Protein AF-A0A957SH09-F1 (afdb_monomer_lite)

Radius of gyration: 33.55 Å; chains: 1; bounding box: 74×46×89 Å

pLDDT: mean 82.84, std 10.02, range [48.75, 97.44]

Sequence (232 aa):
ALGALVLTRYIASLFNFDVGGFEFPPQALLQVAVIARLTPVLAALYPVIAGTRITAREAISSYGLGKGQFGRSFIDLLLRRIQHLPRPTMLSLRNTFRRKGRLALVLTTLTLASAIFISVLSVQASLLRTLDDALRYWKYDVRLNFTRSYRVEQLQQIALETPGVLRAEGWGFADTVRMRTPDEQGNDVLMIAPPEDTQMIDPILLEGRWLLPEDTQAVVMNTDLLSDEPDL

Foldseek 3Di:
DVVVVVVVVVVCVVVVHDDDDDDDDVVVVVVVVVCVVVVVVVVVVVVVVVVVPADPCCVVPVPPDPPDPPDPDPVVVVLVVPDPDDPVVSVVVVVLVSCVVVNVVVVVVVVVVVVVVVVVVVVVVVVVVVVVQVVQQFQDDDDDDDPDDDDQVVVQVVQVVDPPRPGDWDKDWDFDWDPPDPPDTFDTDIDIGTDQPDPRGDDDDPDDDDDHPPDDDDDDDDVVCCVRVVVD

Structure (mmCIF, N/CA/C/O backbone):
data_AF-A0A957SH09-F1
#
_entry.id   AF-A0A957SH09-F1
#
loop_
_atom_site.group_PDB
_atom_site.id
_atom_site.type_symbol
_atom_site.label_atom_id
_atom_site.label_alt_id
_atom_site.label_comp_id
_atom_site.label_asym_id
_atom_site.label_entity_id
_atom_site.label_seq_id
_atom_site.pdbx_PDB_ins_code
_atom_site.Cartn_x
_atom_site.Cartn_y
_atom_site.Cartn_z
_atom_site.occupancy
_atom_site.B_iso_or_equiv
_atom_site.auth_seq_id
_atom_site.auth_comp_id
_atom_site.auth_asym_id
_atom_site.auth_atom_id
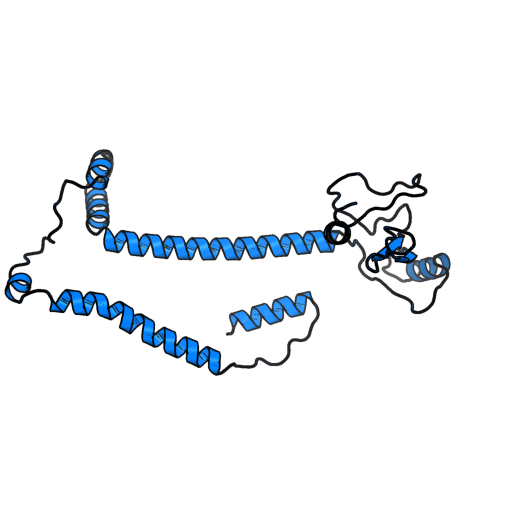_atom_site.pdbx_PDB_model_num
ATOM 1 N N . ALA A 1 1 ? 2.287 -14.285 17.176 1.00 60.12 1 ALA A N 1
ATOM 2 C CA . ALA A 1 1 ? 3.443 -15.133 16.816 1.00 60.12 1 ALA A CA 1
ATOM 3 C C . ALA A 1 1 ? 3.204 -15.851 15.488 1.00 60.12 1 ALA A C 1
ATOM 5 O O . ALA A 1 1 ? 3.783 -15.426 14.503 1.00 60.12 1 ALA A O 1
ATOM 6 N N . LEU A 1 2 ? 2.289 -16.829 15.412 1.00 66.75 2 LEU A N 1
ATOM 7 C CA . LEU A 1 2 ? 2.003 -17.564 14.164 1.00 66.75 2 LEU A CA 1
ATOM 8 C C . LEU A 1 2 ? 1.571 -16.660 12.996 1.00 66.75 2 LEU A C 1
ATOM 10 O O . LEU A 1 2 ? 2.115 -16.782 11.908 1.00 66.75 2 LEU A O 1
ATOM 14 N N . GLY A 1 3 ? 0.667 -15.700 13.232 1.00 67.88 3 GLY A N 1
ATOM 15 C CA . GLY A 1 3 ? 0.237 -14.759 12.186 1.00 67.88 3 GLY A CA 1
ATOM 16 C C . GLY A 1 3 ? 1.356 -13.851 11.662 1.00 67.88 3 GLY A C 1
ATOM 17 O O . GLY A 1 3 ? 1.409 -13.581 10.471 1.00 67.88 3 GLY A O 1
ATOM 18 N N . ALA A 1 4 ? 2.290 -13.443 12.528 1.00 68.88 4 ALA A N 1
ATOM 19 C CA . ALA A 1 4 ? 3.460 -12.670 12.111 1.00 68.88 4 ALA A CA 1
ATOM 20 C C . ALA A 1 4 ? 4.403 -13.526 11.254 1.00 68.88 4 ALA A C 1
ATOM 22 O O . ALA A 1 4 ? 4.859 -13.068 10.223 1.00 68.88 4 ALA A O 1
ATOM 23 N N . LEU A 1 5 ? 4.614 -14.793 11.621 1.00 72.62 5 LEU A N 1
ATOM 24 C CA . LEU A 1 5 ? 5.440 -15.742 10.868 1.00 72.62 5 LEU A CA 1
ATOM 25 C C . LEU A 1 5 ? 4.861 -16.013 9.468 1.00 72.62 5 LEU A C 1
ATOM 27 O O . LEU A 1 5 ? 5.593 -16.020 8.481 1.00 72.62 5 LEU A O 1
ATOM 31 N N . VAL A 1 6 ? 3.536 -16.181 9.376 1.00 76.38 6 VAL A N 1
ATOM 32 C CA . VAL A 1 6 ? 2.822 -16.317 8.097 1.00 76.38 6 VAL A CA 1
ATOM 33 C C . VAL A 1 6 ? 2.964 -15.049 7.258 1.00 76.38 6 VAL A C 1
ATOM 35 O O . VAL A 1 6 ? 3.282 -15.146 6.078 1.00 76.38 6 VAL A O 1
ATOM 38 N N . LEU A 1 7 ? 2.791 -13.869 7.861 1.00 77.38 7 LEU A N 1
ATOM 39 C CA . LEU A 1 7 ? 2.942 -12.592 7.163 1.00 77.38 7 LEU A CA 1
ATOM 40 C C . LEU A 1 7 ? 4.378 -12.374 6.669 1.00 77.38 7 LEU A C 1
ATOM 42 O O . LEU A 1 7 ? 4.570 -11.983 5.525 1.00 77.38 7 LEU A O 1
ATOM 46 N N . THR A 1 8 ? 5.386 -12.660 7.493 1.00 76.62 8 THR A N 1
ATOM 47 C CA . THR A 1 8 ? 6.793 -12.526 7.103 1.00 76.62 8 THR A CA 1
ATOM 48 C C . THR A 1 8 ? 7.150 -13.497 5.984 1.00 76.62 8 THR A C 1
ATOM 50 O O . THR A 1 8 ? 7.803 -13.087 5.034 1.00 76.62 8 THR A O 1
ATOM 53 N N . ARG A 1 9 ? 6.681 -14.752 6.033 1.00 77.75 9 ARG A N 1
ATOM 54 C CA . ARG A 1 9 ? 6.861 -15.702 4.920 1.00 77.75 9 ARG A CA 1
ATOM 55 C C . ARG A 1 9 ? 6.162 -15.244 3.648 1.00 77.75 9 ARG A C 1
ATOM 57 O O . ARG A 1 9 ? 6.734 -15.373 2.576 1.00 77.75 9 ARG A O 1
ATOM 64 N N . TYR A 1 10 ? 4.954 -14.701 3.767 1.00 76.62 10 TYR A N 1
ATOM 65 C CA . TYR A 1 10 ? 4.221 -14.156 2.631 1.00 76.62 10 TYR A CA 1
ATOM 66 C C . TYR A 1 10 ? 4.983 -12.990 1.989 1.00 76.62 10 TYR A C 1
ATOM 68 O O . TYR A 1 10 ? 5.275 -13.033 0.799 1.00 76.62 10 TYR A O 1
ATOM 76 N N . ILE A 1 11 ? 5.398 -12.000 2.782 1.00 77.81 11 ILE A N 1
ATOM 77 C CA . ILE A 1 11 ? 6.190 -10.861 2.297 1.00 77.81 11 ILE A CA 1
ATOM 78 C C . ILE A 1 11 ? 7.504 -11.341 1.680 1.00 77.81 11 ILE A C 1
ATOM 80 O O . ILE A 1 11 ? 7.851 -10.937 0.579 1.00 77.81 11 ILE A O 1
ATOM 84 N N . ALA A 1 12 ? 8.218 -12.242 2.344 1.00 79.69 12 ALA A N 1
ATOM 85 C CA . ALA A 1 12 ? 9.476 -12.745 1.825 1.00 79.69 12 ALA A CA 1
ATOM 86 C C . ALA A 1 12 ? 9.306 -13.545 0.527 1.00 79.69 12 ALA A C 1
ATOM 88 O O . ALA A 1 12 ? 10.139 -13.417 -0.358 1.00 79.69 12 ALA A O 1
ATOM 89 N N . SER A 1 13 ? 8.196 -14.273 0.356 1.00 75.56 13 SER A N 1
ATOM 90 C CA . SER A 1 13 ? 7.873 -14.931 -0.916 1.00 75.56 13 SER A CA 1
ATOM 91 C C . SER A 1 13 ? 7.581 -13.941 -2.046 1.00 75.56 13 SER A C 1
ATOM 93 O O . SER A 1 13 ? 7.956 -14.209 -3.182 1.00 75.56 13 SER A O 1
ATOM 95 N N . LEU A 1 14 ? 6.990 -12.775 -1.745 1.00 73.44 14 LEU A N 1
ATOM 96 C CA . LEU A 1 14 ? 6.783 -11.713 -2.739 1.00 73.44 14 LEU A CA 1
ATOM 97 C C . LEU A 1 14 ? 8.112 -11.120 -3.223 1.00 73.44 14 LEU A C 1
ATOM 99 O O . LEU A 1 14 ? 8.248 -10.802 -4.398 1.00 73.44 14 LEU A O 1
ATOM 103 N N . PHE A 1 15 ? 9.092 -10.998 -2.328 1.00 76.88 15 PHE A N 1
ATOM 104 C CA . PHE A 1 15 ? 10.426 -10.477 -2.645 1.00 76.88 15 PHE A CA 1
ATOM 105 C C . PHE A 1 15 ? 11.462 -11.573 -2.944 1.00 76.88 15 PHE A C 1
ATOM 107 O O . PHE A 1 15 ? 12.643 -11.270 -3.091 1.00 76.88 15 PHE A O 1
ATOM 114 N N . ASN A 1 16 ? 11.033 -12.836 -3.029 1.00 72.06 16 ASN A N 1
ATOM 115 C CA . ASN A 1 16 ? 11.880 -14.009 -3.250 1.00 72.06 16 ASN A CA 1
ATOM 116 C C . ASN A 1 16 ? 13.086 -14.121 -2.284 1.00 72.06 16 ASN A C 1
ATOM 118 O O . ASN A 1 16 ? 14.179 -14.531 -2.672 1.00 72.06 16 ASN A O 1
ATOM 122 N N . PHE A 1 17 ? 12.891 -13.737 -1.019 1.00 74.38 17 PHE A N 1
ATOM 123 C CA . PHE A 1 17 ? 13.873 -13.883 0.056 1.00 74.38 17 PHE A CA 1
ATOM 124 C C . PHE A 1 17 ? 13.568 -15.110 0.922 1.00 74.38 17 PHE A C 1
ATOM 126 O O . PHE A 1 17 ? 12.423 -15.344 1.311 1.00 74.38 17 PHE A O 1
ATOM 133 N N . ASP A 1 18 ? 14.609 -15.846 1.312 1.00 68.25 18 ASP A N 1
ATOM 134 C CA . ASP A 1 18 ? 14.501 -16.873 2.347 1.00 68.25 18 ASP A CA 1
ATOM 135 C C . ASP A 1 18 ? 14.543 -16.230 3.736 1.00 68.25 18 ASP A C 1
ATOM 137 O O . ASP A 1 18 ? 15.527 -15.606 4.140 1.00 68.25 18 ASP A O 1
ATOM 141 N N . VAL A 1 19 ? 13.460 -16.385 4.496 1.00 65.50 19 VAL A N 1
ATOM 142 C CA . VAL A 1 19 ? 13.410 -15.910 5.883 1.00 65.50 19 VAL A CA 1
ATOM 143 C C . VAL A 1 19 ? 14.149 -16.897 6.775 1.00 65.50 19 VAL A C 1
ATOM 145 O O . VAL A 1 19 ? 13.813 -18.083 6.800 1.00 65.50 19 VAL A O 1
ATOM 148 N N . GLY A 1 20 ? 15.108 -16.396 7.555 1.00 64.75 20 GLY A N 1
ATOM 149 C CA . GLY A 1 20 ? 15.756 -17.161 8.618 1.00 64.75 20 GLY A CA 1
ATOM 150 C C . GLY A 1 20 ? 14.768 -17.733 9.647 1.00 64.75 20 GLY A C 1
ATOM 151 O O . GLY A 1 20 ? 13.577 -17.408 9.674 1.00 64.75 20 GLY A O 1
ATOM 152 N N . GLY A 1 21 ? 15.276 -18.621 10.506 1.00 65.06 21 GLY A N 1
ATOM 153 C CA . GLY A 1 21 ? 14.492 -19.289 11.545 1.00 65.06 21 GLY A CA 1
ATOM 154 C C . GLY A 1 21 ? 13.755 -18.316 12.472 1.00 65.06 21 GLY A C 1
ATOM 155 O O . GLY A 1 21 ? 14.185 -17.191 12.706 1.00 65.06 21 GLY A O 1
ATOM 156 N N . PHE A 1 22 ? 12.619 -18.758 13.012 1.00 64.56 22 PHE A N 1
ATOM 157 C CA . PHE A 1 22 ? 11.808 -17.948 13.915 1.00 64.56 22 PHE A CA 1
ATOM 158 C C . PHE A 1 22 ? 12.523 -17.743 15.255 1.00 64.56 22 PHE A C 1
ATOM 160 O O . PHE A 1 22 ? 12.567 -18.649 16.090 1.00 64.56 22 PHE A O 1
ATOM 167 N N . GLU A 1 23 ? 13.049 -16.544 15.479 1.00 70.50 23 GLU A N 1
ATOM 168 C CA . GLU A 1 23 ? 13.557 -16.148 16.787 1.00 70.50 23 GLU A CA 1
ATOM 169 C C . GLU A 1 23 ? 12.379 -15.776 17.696 1.00 70.50 23 GLU A C 1
ATOM 171 O O . GLU A 1 23 ? 11.567 -14.912 17.370 1.00 70.50 23 GLU A O 1
ATOM 176 N N . PHE A 1 24 ? 12.254 -16.454 18.839 1.00 69.00 24 PHE A N 1
ATOM 177 C CA . PHE A 1 24 ? 11.287 -16.113 19.884 1.00 69.00 24 PHE A CA 1
ATOM 178 C C . PHE A 1 24 ? 11.906 -15.052 20.808 1.00 69.00 24 PHE A C 1
ATOM 180 O O . PHE A 1 24 ? 12.666 -15.437 21.696 1.00 69.00 24 PHE A O 1
ATOM 187 N N . PRO A 1 25 ? 11.592 -13.744 20.682 1.00 79.75 25 PRO A N 1
ATOM 188 C CA . PRO A 1 25 ? 12.132 -12.733 21.585 1.00 79.75 25 PRO A CA 1
ATOM 189 C C . PRO A 1 25 ? 11.504 -12.902 22.983 1.00 79.75 25 PRO A C 1
ATOM 191 O O . PRO A 1 25 ? 10.323 -12.578 23.166 1.00 79.75 25 PRO A O 1
ATOM 194 N N . PRO A 1 26 ? 12.256 -13.359 24.006 1.00 82.50 26 PRO A N 1
ATOM 195 C CA . PRO A 1 26 ? 11.700 -13.633 25.336 1.00 82.50 26 PRO A CA 1
ATOM 196 C C . PRO A 1 26 ? 11.176 -12.356 26.000 1.00 82.50 26 PRO A C 1
ATOM 198 O O . PRO A 1 26 ? 10.172 -12.368 26.709 1.00 82.50 26 PRO A O 1
ATOM 201 N N . GLN A 1 27 ? 11.824 -11.229 25.696 1.00 85.19 27 GLN A N 1
ATOM 202 C CA . GLN A 1 27 ? 11.443 -9.890 26.133 1.00 85.19 27 GLN A CA 1
ATOM 203 C C . GLN A 1 27 ? 10.011 -9.504 25.734 1.00 85.19 27 GLN A C 1
ATOM 205 O O . GLN A 1 27 ? 9.271 -8.982 26.564 1.00 85.19 27 GLN A O 1
ATOM 210 N N . ALA A 1 28 ? 9.581 -9.815 24.506 1.00 85.00 28 ALA A N 1
ATOM 211 C CA . ALA A 1 28 ? 8.242 -9.468 24.034 1.00 85.00 28 ALA A CA 1
ATOM 212 C C . ALA A 1 28 ? 7.171 -10.314 24.737 1.00 85.00 28 ALA A C 1
ATOM 214 O O . ALA A 1 28 ? 6.120 -9.804 25.118 1.00 85.00 28 ALA A O 1
ATOM 215 N N . LEU A 1 29 ? 7.453 -11.601 24.973 1.00 85.44 29 LEU A N 1
ATOM 216 C CA . LEU A 1 29 ? 6.570 -12.477 25.748 1.00 85.44 29 LEU A CA 1
ATOM 217 C C . LEU A 1 29 ? 6.421 -11.991 27.190 1.00 85.44 29 LEU A C 1
ATOM 219 O O . LEU A 1 29 ? 5.310 -11.976 27.717 1.00 85.44 29 LEU A O 1
ATOM 223 N N . LEU A 1 30 ? 7.519 -11.559 27.811 1.00 92.19 30 LEU A N 1
ATOM 224 C CA . LEU A 1 30 ? 7.513 -11.037 29.174 1.00 92.19 30 LEU A CA 1
ATOM 225 C C . LEU A 1 30 ? 6.700 -9.736 29.257 1.00 92.19 30 LEU A C 1
ATOM 227 O O . LEU A 1 30 ? 5.854 -9.603 30.140 1.00 92.19 30 LEU A O 1
ATOM 231 N N . GLN A 1 31 ? 6.861 -8.828 28.290 1.00 89.81 31 GLN A N 1
ATOM 232 C CA . GLN A 1 31 ? 6.043 -7.614 28.177 1.00 89.81 31 GLN A CA 1
ATOM 233 C C . GLN A 1 31 ? 4.551 -7.938 28.020 1.00 89.81 31 GLN A C 1
ATOM 235 O O . GLN A 1 31 ? 3.728 -7.392 28.755 1.00 89.81 31 GLN A O 1
ATOM 240 N N . VAL A 1 32 ? 4.191 -8.864 27.124 1.00 90.50 32 VAL A N 1
ATOM 241 C CA . VAL A 1 32 ? 2.796 -9.294 26.934 1.00 90.50 32 VAL A CA 1
ATOM 242 C C . VAL A 1 32 ? 2.237 -9.919 28.210 1.00 90.50 32 VAL A C 1
ATOM 244 O O . VAL A 1 32 ? 1.122 -9.585 28.602 1.00 90.50 32 VAL A O 1
ATOM 247 N N . ALA A 1 33 ? 3.000 -10.776 28.890 1.00 92.81 33 ALA A N 1
ATOM 248 C CA . ALA A 1 33 ? 2.576 -11.406 30.138 1.00 92.81 33 ALA A CA 1
ATOM 249 C C . ALA A 1 33 ? 2.345 -10.375 31.257 1.00 92.81 33 ALA A C 1
ATOM 251 O O . ALA A 1 33 ? 1.347 -10.451 31.978 1.00 92.81 33 ALA A O 1
ATOM 252 N N . VAL A 1 34 ? 3.236 -9.387 31.380 1.00 95.31 34 VAL A N 1
ATOM 253 C CA . VAL A 1 34 ? 3.112 -8.291 32.351 1.00 95.31 34 VAL A CA 1
ATOM 254 C C . VAL A 1 34 ? 1.878 -7.442 32.055 1.00 95.31 34 VAL A C 1
ATOM 256 O O . VAL A 1 34 ? 1.072 -7.215 32.959 1.00 95.31 34 VAL A O 1
ATOM 259 N N . ILE A 1 35 ? 1.681 -7.028 30.801 1.00 94.62 35 ILE A N 1
ATOM 260 C CA . ILE A 1 35 ? 0.518 -6.231 30.387 1.00 94.62 35 ILE A CA 1
ATOM 261 C C . ILE A 1 35 ? -0.775 -7.022 30.616 1.00 94.62 35 ILE A C 1
ATOM 263 O O . ILE A 1 35 ? -1.689 -6.525 31.273 1.00 94.62 35 ILE A O 1
ATOM 267 N N . ALA A 1 36 ? -0.828 -8.280 30.170 1.00 92.25 36 ALA A N 1
ATOM 268 C CA . ALA A 1 36 ? -1.992 -9.150 30.328 1.00 92.25 36 ALA A CA 1
ATOM 269 C C . ALA A 1 36 ? -2.387 -9.356 31.798 1.00 92.25 36 ALA A C 1
ATOM 271 O O . ALA A 1 36 ? -3.569 -9.528 32.095 1.00 92.25 36 ALA A O 1
ATOM 272 N N . ARG A 1 37 ? -1.424 -9.306 32.729 1.00 95.19 37 ARG A N 1
ATOM 273 C CA . ARG A 1 37 ? -1.685 -9.399 34.171 1.00 95.19 37 ARG A CA 1
ATOM 274 C C . ARG A 1 37 ? -2.057 -8.059 34.805 1.00 95.19 37 ARG A C 1
ATOM 276 O O . ARG A 1 37 ? -2.921 -8.030 35.678 1.00 95.19 37 ARG A O 1
ATOM 283 N N . LEU A 1 38 ? -1.426 -6.962 34.394 1.00 94.88 38 LEU A N 1
ATOM 284 C CA . LEU A 1 38 ? -1.685 -5.630 34.950 1.00 94.88 38 LEU A CA 1
ATOM 285 C C . LEU A 1 38 ? -3.055 -5.085 34.540 1.00 94.88 38 LEU A C 1
ATOM 287 O O . LEU A 1 38 ? -3.750 -4.502 35.373 1.00 94.88 38 LEU A O 1
ATOM 291 N N . THR A 1 39 ? -3.474 -5.287 33.288 1.00 93.19 39 THR A N 1
ATOM 292 C CA . THR A 1 39 ? -4.719 -4.702 32.768 1.00 93.19 39 THR A CA 1
ATOM 293 C C . THR A 1 39 ? -5.969 -5.125 33.559 1.00 93.19 39 THR A C 1
ATOM 295 O O . THR A 1 39 ? -6.716 -4.231 33.961 1.00 93.19 39 THR A O 1
ATOM 298 N N . PRO A 1 40 ? -6.215 -6.417 33.871 1.00 91.94 40 PRO A N 1
ATOM 299 C CA . PRO A 1 40 ? -7.370 -6.825 34.676 1.00 91.94 40 PRO A CA 1
ATOM 300 C C . PRO A 1 40 ? -7.334 -6.269 36.102 1.00 91.94 40 PRO A C 1
ATOM 302 O O . PRO A 1 40 ? -8.372 -5.879 36.631 1.00 91.94 40 PRO A O 1
ATOM 305 N N . VAL A 1 41 ? -6.147 -6.202 36.717 1.00 93.94 41 VAL A N 1
ATOM 306 C CA . VAL A 1 41 ? -5.969 -5.674 38.080 1.00 93.94 41 VAL A CA 1
ATOM 307 C C . VAL A 1 41 ? -6.339 -4.193 38.129 1.00 93.94 41 VAL A C 1
ATOM 309 O O . VAL A 1 41 ? -7.124 -3.777 38.982 1.00 93.94 41 VAL A O 1
ATOM 312 N N . LEU A 1 42 ? -5.841 -3.404 37.175 1.00 91.94 42 LEU A N 1
ATOM 313 C CA . LEU A 1 42 ? -6.180 -1.986 37.058 1.00 91.94 42 LEU A CA 1
ATOM 314 C C . LEU A 1 42 ? -7.664 -1.782 36.729 1.00 91.94 42 LEU A C 1
ATOM 316 O O . LEU A 1 42 ? -8.315 -0.924 37.326 1.00 91.94 42 LEU A O 1
ATOM 320 N N . ALA A 1 43 ? -8.225 -2.597 35.833 1.00 87.06 43 ALA A N 1
ATOM 321 C CA . ALA A 1 43 ? -9.640 -2.531 35.475 1.00 87.06 43 ALA A CA 1
ATOM 322 C C . ALA A 1 43 ? -10.565 -2.868 36.659 1.00 87.06 43 ALA A C 1
ATOM 324 O O . ALA A 1 43 ? -11.628 -2.262 36.796 1.00 87.06 43 ALA A O 1
ATOM 325 N N . ALA A 1 44 ? -10.162 -3.798 37.531 1.00 90.00 44 ALA A N 1
ATOM 326 C CA . ALA A 1 44 ? -10.907 -4.172 38.732 1.00 90.00 44 ALA A CA 1
ATOM 327 C C . ALA A 1 44 ? -10.803 -3.131 39.861 1.00 90.00 44 ALA A C 1
ATOM 329 O O . ALA A 1 44 ? -11.687 -3.065 40.716 1.00 90.00 44 ALA A O 1
ATOM 330 N N . LEU A 1 45 ? -9.775 -2.280 39.856 1.00 91.38 45 LEU A N 1
ATOM 331 C CA . LEU A 1 45 ? -9.549 -1.292 40.910 1.00 91.38 45 LEU A CA 1
ATOM 332 C C . LEU A 1 45 ? -10.714 -0.296 41.037 1.00 91.38 45 LEU A C 1
ATOM 334 O O . LEU A 1 45 ? -11.188 -0.029 42.142 1.00 91.38 45 LEU A O 1
ATOM 338 N N . TYR A 1 46 ? -11.219 0.213 39.908 1.00 85.50 46 TYR A N 1
ATOM 339 C CA . TYR A 1 46 ? -12.353 1.143 39.888 1.00 85.50 46 TYR A CA 1
ATOM 340 C C . TYR A 1 46 ? -13.633 0.556 40.520 1.00 85.50 46 TYR A C 1
ATOM 342 O O . TYR A 1 46 ? -14.144 1.165 41.464 1.00 85.50 46 TYR A O 1
ATOM 350 N N . PRO A 1 47 ? -14.166 -0.605 40.076 1.00 82.50 47 PRO A N 1
ATOM 351 C CA . PRO A 1 47 ? -15.363 -1.185 40.682 1.00 82.50 47 PRO A CA 1
ATOM 352 C C . PRO A 1 47 ? -15.152 -1.612 42.142 1.00 82.50 47 PRO A C 1
ATOM 354 O O . PRO A 1 47 ? -16.086 -1.481 42.931 1.00 82.50 47 PRO A O 1
ATOM 357 N N . VAL A 1 48 ? -13.948 -2.050 42.533 1.00 88.50 48 VAL A N 1
ATOM 358 C CA . VAL A 1 48 ? -13.635 -2.391 43.933 1.00 88.50 48 VAL A CA 1
ATOM 359 C C . VAL A 1 48 ? -13.699 -1.153 44.831 1.00 88.50 48 VAL A C 1
ATOM 361 O O . VAL A 1 48 ? -14.411 -1.171 45.832 1.00 88.50 48 VAL A O 1
ATOM 364 N N . ILE A 1 49 ? -13.036 -0.052 44.458 1.00 88.81 49 ILE A N 1
ATOM 365 C CA . ILE A 1 49 ? -13.071 1.202 45.235 1.00 88.81 49 ILE A CA 1
ATOM 366 C C . ILE A 1 49 ? -14.483 1.801 45.255 1.00 88.81 49 ILE A C 1
ATOM 368 O O . ILE A 1 49 ? -14.928 2.328 46.274 1.00 88.81 49 ILE A O 1
ATOM 372 N N . ALA A 1 50 ? -15.208 1.734 44.137 1.00 82.69 50 ALA A N 1
ATOM 373 C CA . ALA A 1 50 ? -16.587 2.207 44.080 1.00 82.69 50 ALA A CA 1
ATOM 374 C C . ALA A 1 50 ? -17.512 1.393 45.002 1.00 82.69 50 ALA A C 1
ATOM 376 O O . ALA A 1 50 ? -18.392 1.972 45.634 1.00 82.69 50 ALA A O 1
ATOM 377 N N . GLY A 1 51 ? -17.297 0.077 45.108 1.00 79.69 51 GLY A N 1
ATOM 378 C CA . GLY A 1 51 ? -18.067 -0.810 45.980 1.00 79.69 51 GLY A CA 1
ATOM 379 C C . GLY A 1 51 ? -17.783 -0.604 47.468 1.00 79.69 51 GLY A C 1
ATOM 380 O O . GLY A 1 51 ? -18.720 -0.575 48.262 1.00 79.69 51 GLY A O 1
ATOM 381 N N . THR A 1 52 ? -16.521 -0.391 47.856 1.00 87.44 52 THR A N 1
ATOM 382 C CA . THR A 1 52 ? -16.140 -0.185 49.269 1.00 87.44 52 THR A CA 1
ATOM 383 C C . THR A 1 52 ? -16.568 1.172 49.829 1.00 87.44 52 THR A C 1
ATOM 385 O O . THR A 1 52 ? -16.654 1.332 51.043 1.00 87.44 52 THR A O 1
ATOM 388 N N . ARG A 1 53 ? -16.876 2.151 48.967 1.00 83.88 53 ARG A N 1
ATOM 389 C CA . ARG A 1 53 ? -17.383 3.477 49.365 1.00 83.88 53 ARG A CA 1
ATOM 390 C C . ARG A 1 53 ? -18.885 3.514 49.671 1.00 83.88 53 ARG A C 1
ATOM 392 O O . ARG A 1 53 ? -19.377 4.557 50.096 1.00 83.88 53 ARG A O 1
ATOM 399 N N . ILE A 1 54 ? -19.621 2.424 49.450 1.00 81.00 54 ILE A N 1
ATOM 400 C CA . ILE A 1 54 ? -21.060 2.353 49.736 1.00 81.00 54 ILE A CA 1
ATOM 401 C C . ILE A 1 54 ? -21.251 1.909 51.188 1.00 81.00 54 ILE A C 1
ATOM 403 O O . ILE A 1 54 ? -20.697 0.902 51.622 1.00 81.00 54 ILE A O 1
ATOM 407 N N . THR A 1 55 ? -22.049 2.650 51.957 1.00 82.19 55 THR A N 1
ATOM 408 C CA . THR A 1 55 ? -22.325 2.293 53.359 1.00 82.19 55 THR A CA 1
ATOM 409 C C . THR A 1 55 ? -23.220 1.053 53.453 1.00 82.19 55 THR A C 1
ATOM 411 O O . THR A 1 55 ? -24.081 0.839 52.600 1.00 82.19 55 THR A O 1
ATOM 414 N N . ALA A 1 56 ? -23.098 0.265 54.528 1.00 78.81 56 ALA A N 1
ATOM 415 C CA . ALA A 1 56 ? -23.962 -0.902 54.753 1.00 78.81 56 ALA A CA 1
ATOM 416 C C . ALA A 1 56 ? -25.464 -0.540 54.722 1.00 78.81 56 ALA A C 1
ATOM 418 O O . ALA A 1 56 ? -26.278 -1.276 54.166 1.00 78.81 56 ALA A O 1
ATOM 419 N N . ARG A 1 57 ? -25.825 0.649 55.234 1.00 79.12 57 ARG A N 1
ATOM 420 C CA . ARG A 1 57 ? -27.189 1.193 55.162 1.00 79.12 57 ARG A CA 1
ATOM 421 C C . ARG A 1 57 ? -27.628 1.463 53.723 1.00 79.12 57 ARG A C 1
ATOM 423 O O . ARG A 1 57 ? -28.762 1.143 53.381 1.00 79.12 57 ARG A O 1
ATOM 430 N N . GLU A 1 58 ? -26.779 2.038 52.874 1.00 73.94 58 GLU A N 1
ATOM 431 C CA . GLU A 1 58 ? -27.108 2.259 51.457 1.00 73.94 58 GLU A CA 1
ATOM 432 C C . GLU A 1 58 ? -27.181 0.952 50.670 1.00 73.94 58 GLU A C 1
ATOM 434 O O . GLU A 1 58 ? -28.073 0.806 49.841 1.00 73.94 58 GLU A O 1
ATOM 439 N N . ALA A 1 59 ? -26.303 -0.012 50.951 1.00 74.62 59 ALA A N 1
ATOM 440 C CA . ALA A 1 59 ? -26.322 -1.313 50.289 1.00 74.62 59 ALA A CA 1
ATOM 441 C C . ALA A 1 59 ? -27.646 -2.053 50.548 1.00 74.62 59 ALA A C 1
ATOM 443 O O . ALA A 1 59 ? -28.273 -2.533 49.606 1.00 74.62 59 ALA A O 1
ATOM 444 N N . ILE A 1 60 ? -28.115 -2.056 51.801 1.00 74.00 60 ILE A N 1
ATOM 445 C CA . ILE A 1 60 ? -29.367 -2.712 52.212 1.00 74.00 60 ILE A CA 1
ATOM 446 C C . ILE A 1 60 ? -30.609 -1.903 51.795 1.00 74.00 60 ILE A C 1
ATOM 448 O O . ILE A 1 60 ? -31.627 -2.487 51.433 1.00 74.00 60 ILE A O 1
ATOM 452 N N . SER A 1 61 ? -30.547 -0.565 51.810 1.00 72.94 61 SER A N 1
ATOM 453 C CA . SER A 1 61 ? -31.692 0.296 51.451 1.00 72.94 61 SER A CA 1
ATOM 454 C C . SER A 1 61 ? -31.821 0.595 49.952 1.00 72.94 61 SER A C 1
ATOM 456 O O . SER A 1 61 ? -32.838 1.148 49.528 1.00 72.94 61 SER A O 1
ATOM 458 N N . SER A 1 62 ? -30.835 0.217 49.128 1.00 60.16 62 SER A N 1
ATOM 459 C CA . SER A 1 62 ? -30.880 0.359 47.667 1.00 60.16 62 SER A CA 1
ATOM 460 C C . SER A 1 62 ? -31.851 -0.640 47.024 1.00 60.16 62 SER A C 1
ATOM 462 O O . SER A 1 62 ? -31.480 -1.619 46.383 1.00 60.16 62 SER A O 1
ATOM 464 N N . TYR A 1 63 ? -33.146 -0.385 47.178 1.00 48.75 63 TYR A N 1
ATOM 465 C CA . TYR A 1 63 ? -34.209 -1.169 46.559 1.00 48.75 63 TYR A CA 1
ATOM 466 C C . TYR A 1 63 ? -34.238 -0.920 45.037 1.00 48.75 63 TYR A C 1
ATOM 468 O O . TYR A 1 63 ? -34.985 -0.084 44.541 1.00 48.75 63 TYR A O 1
ATOM 476 N N . GLY A 1 64 ? -33.358 -1.596 44.288 1.00 53.66 64 GLY A N 1
ATOM 477 C CA . GLY A 1 64 ? -33.448 -1.887 42.842 1.00 53.66 64 GLY A CA 1
ATOM 478 C C . GLY A 1 64 ? -33.471 -0.724 41.831 1.00 53.66 64 GLY A C 1
ATOM 479 O O . GLY A 1 64 ? -33.324 -0.951 40.625 1.00 53.66 64 GLY A O 1
ATOM 480 N N . LEU A 1 65 ? -33.623 0.522 42.270 1.00 53.00 65 LEU A N 1
ATOM 481 C CA . LEU A 1 65 ? -33.772 1.702 41.425 1.00 53.00 65 LEU A CA 1
ATOM 482 C C . LEU A 1 65 ? -32.549 2.594 41.627 1.00 53.00 65 LEU A C 1
ATOM 484 O O . LEU A 1 65 ? -32.446 3.346 42.590 1.00 53.00 65 LEU A O 1
ATOM 488 N N . GLY A 1 66 ? -31.574 2.456 40.725 1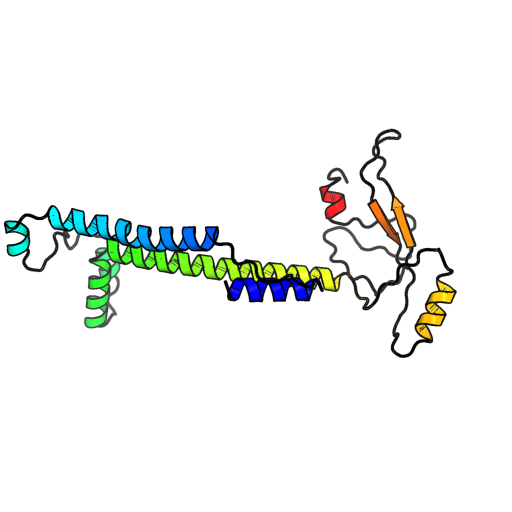.00 55.28 66 GLY A N 1
ATOM 489 C CA . GLY A 1 66 ? -30.358 3.265 40.746 1.00 55.28 66 GLY A CA 1
ATOM 490 C C . GLY A 1 66 ? -30.671 4.763 40.815 1.00 55.28 66 GLY A C 1
ATOM 491 O O . GLY A 1 66 ? -31.661 5.210 40.240 1.00 55.28 66 GLY A O 1
ATOM 492 N N . LYS A 1 67 ? -29.788 5.525 41.476 1.00 54.94 67 LYS A N 1
ATOM 493 C CA . LYS A 1 67 ? -29.820 6.987 41.715 1.00 54.94 67 LYS A CA 1
ATOM 494 C C . LYS A 1 67 ? -29.871 7.873 40.443 1.00 54.94 67 LYS A C 1
ATOM 496 O O . LYS A 1 67 ? -29.473 9.032 40.474 1.00 54.94 67 LYS A O 1
ATOM 501 N N . GLY A 1 68 ? -30.295 7.349 39.295 1.00 55.50 68 GLY A N 1
ATOM 502 C CA . GLY A 1 68 ? -30.462 8.103 38.060 1.00 55.50 68 GLY A CA 1
ATOM 503 C C . GLY A 1 68 ? -31.796 8.837 38.066 1.00 55.50 68 GLY A C 1
ATOM 504 O O . GLY A 1 68 ? -32.843 8.199 38.005 1.00 55.50 68 GLY A O 1
ATOM 505 N N . GLN A 1 69 ? -31.755 10.171 38.107 1.00 52.72 69 GLN A N 1
ATOM 506 C CA . GLN A 1 69 ? -32.914 11.026 37.843 1.00 52.72 69 GLN A CA 1
ATOM 507 C C . GLN A 1 69 ? -33.500 10.674 36.467 1.00 52.72 69 GLN A C 1
ATOM 509 O O . GLN A 1 69 ? -32.963 11.045 35.421 1.00 52.72 69 GLN A O 1
ATOM 514 N N . PHE A 1 70 ? -34.579 9.897 36.469 1.00 50.97 70 PHE A N 1
ATOM 515 C CA . PHE A 1 70 ? -35.280 9.471 35.265 1.00 50.97 70 PHE A CA 1
ATOM 516 C C . PHE A 1 70 ? -36.088 10.654 34.706 1.00 50.97 70 PHE A C 1
ATOM 518 O O . PHE A 1 70 ? -36.783 11.327 35.466 1.00 50.97 70 PHE A O 1
ATOM 525 N N . GLY A 1 71 ? -36.004 10.922 33.395 1.00 55.03 71 GLY A N 1
ATOM 526 C CA . GLY A 1 71 ? -36.878 11.890 32.713 1.00 55.03 71 GLY A CA 1
ATOM 527 C C . GLY A 1 71 ? -36.296 13.265 32.350 1.00 55.03 71 GLY A C 1
ATOM 528 O O . GLY A 1 71 ? -37.030 14.071 31.785 1.00 55.03 71 GLY A O 1
ATOM 529 N N . ARG A 1 72 ? -35.008 13.553 32.606 1.00 58.16 72 ARG A N 1
ATOM 530 C CA . ARG A 1 72 ? -34.342 14.816 32.181 1.00 58.16 72 ARG A CA 1
ATOM 531 C C . ARG A 1 72 ? -33.286 14.653 31.075 1.00 58.16 72 ARG A C 1
ATOM 533 O O . ARG A 1 72 ? -32.585 15.598 30.735 1.00 58.16 72 ARG A O 1
ATOM 540 N N . SER A 1 73 ? -33.128 13.454 30.518 1.00 66.56 73 SER A N 1
ATOM 541 C CA . SER A 1 73 ? -32.104 13.154 29.508 1.00 66.56 73 SER A CA 1
ATOM 542 C C . SER A 1 73 ? -32.564 13.530 28.092 1.00 66.56 73 SER A C 1
ATOM 544 O O . SER A 1 73 ? -33.657 13.143 27.693 1.00 66.56 73 SER A O 1
ATOM 546 N N . PHE A 1 74 ? -31.705 14.171 27.286 1.00 67.81 74 PHE A N 1
ATOM 547 C CA . PHE A 1 74 ? -31.950 14.424 25.850 1.00 67.81 74 PHE A CA 1
ATOM 548 C C . PHE A 1 74 ? -32.367 13.153 25.083 1.00 67.81 74 PHE A C 1
ATOM 550 O O . PHE A 1 74 ? -33.253 13.185 24.234 1.00 67.81 74 PHE A O 1
ATOM 557 N N . ILE A 1 75 ? -31.795 12.005 25.458 1.00 71.44 75 ILE A N 1
ATOM 558 C CA . ILE A 1 75 ? -32.110 10.700 24.862 1.00 71.44 75 ILE A CA 1
ATOM 559 C C . ILE A 1 75 ? -33.542 10.253 25.206 1.00 71.44 75 ILE A C 1
ATOM 561 O O . ILE A 1 75 ? -34.209 9.674 24.357 1.00 71.44 75 ILE A O 1
ATOM 565 N N . ASP A 1 76 ? -34.057 10.563 26.403 1.00 72.44 76 ASP A N 1
ATOM 566 C CA . ASP A 1 76 ? -35.451 10.248 26.761 1.00 72.44 76 ASP A CA 1
ATOM 567 C C . ASP A 1 76 ? -36.432 11.095 25.936 1.00 72.44 76 ASP A C 1
ATOM 569 O O . ASP A 1 76 ? -37.494 10.606 25.545 1.00 72.44 76 ASP A O 1
ATOM 573 N N . LEU A 1 77 ? -36.060 12.345 25.627 1.00 72.88 77 LEU A N 1
ATOM 574 C CA . LEU A 1 77 ? -36.811 13.214 24.718 1.00 72.88 77 LEU A CA 1
ATOM 575 C C . LEU A 1 77 ? -36.826 12.653 23.289 1.00 72.88 77 LEU A C 1
ATOM 577 O O . LEU A 1 77 ? -37.880 12.600 22.658 1.00 72.88 77 LEU A O 1
ATOM 581 N N . LEU A 1 78 ? -35.675 12.189 22.798 1.00 73.62 78 LEU A N 1
ATOM 582 C CA . LEU A 1 78 ? -35.545 11.619 21.457 1.00 73.62 78 LEU A CA 1
ATOM 583 C C . LEU A 1 78 ? -36.306 10.287 21.329 1.00 73.62 78 LEU A C 1
ATOM 585 O O . LEU A 1 78 ? -37.011 10.065 20.347 1.00 73.62 78 LEU A O 1
ATOM 589 N N . LEU A 1 79 ? -36.255 9.440 22.361 1.00 74.50 79 LEU A N 1
ATOM 590 C CA . LEU A 1 79 ? -36.988 8.172 22.422 1.00 74.50 79 LEU A CA 1
ATOM 591 C C . LEU A 1 79 ? -38.510 8.364 22.499 1.00 74.50 79 LEU A C 1
ATOM 593 O O . LEU A 1 79 ? -39.245 7.500 22.033 1.00 74.50 79 LEU A O 1
ATOM 597 N N . ARG A 1 80 ? -39.008 9.481 23.051 1.00 72.88 80 ARG A N 1
ATOM 598 C CA . ARG A 1 80 ? -40.446 9.825 23.014 1.00 72.88 80 ARG A CA 1
ATOM 599 C C . ARG A 1 80 ? -40.950 10.129 21.602 1.00 72.88 80 ARG A C 1
ATOM 601 O O . ARG A 1 80 ? -42.141 9.971 21.344 1.00 72.88 80 ARG A O 1
ATOM 608 N N . ARG A 1 81 ? -40.064 10.546 20.692 1.00 75.44 81 ARG A N 1
ATOM 609 C CA . ARG A 1 81 ? -40.403 10.822 19.288 1.00 75.44 81 ARG A CA 1
ATOM 610 C C . ARG A 1 81 ? -40.605 9.539 18.472 1.00 75.44 81 ARG A C 1
ATOM 612 O O . ARG A 1 81 ? -41.247 9.575 17.429 1.00 75.44 81 ARG A O 1
ATOM 619 N N . ILE A 1 82 ? -40.117 8.402 18.970 1.00 76.44 82 ILE A N 1
ATOM 620 C CA . ILE A 1 82 ? -40.260 7.090 18.337 1.00 76.44 82 ILE A CA 1
ATOM 621 C C . ILE A 1 82 ? -41.519 6.409 18.892 1.00 76.44 82 ILE A C 1
ATOM 623 O O . ILE A 1 82 ? -41.491 5.788 19.951 1.00 76.44 82 ILE A O 1
ATOM 627 N N . GLN A 1 83 ? -42.642 6.551 18.185 1.00 69.44 83 GLN A N 1
ATOM 628 C CA . GLN A 1 83 ? -43.957 6.087 18.662 1.00 69.44 83 GLN A CA 1
ATOM 629 C C . GLN A 1 83 ? -44.380 4.710 18.115 1.00 69.44 83 GLN A C 1
ATOM 631 O O . GLN A 1 83 ? -45.306 4.105 18.642 1.00 69.44 83 GLN A O 1
ATOM 636 N N . HIS A 1 84 ? -43.699 4.198 17.083 1.00 79.69 84 HIS A N 1
ATOM 637 C CA . HIS A 1 84 ? -44.159 3.042 16.293 1.00 79.69 84 HIS A CA 1
ATOM 638 C C . HIS A 1 84 ? -43.467 1.714 16.656 1.00 79.69 84 HIS A C 1
ATOM 640 O O . HIS A 1 84 ? -43.635 0.713 15.966 1.00 79.69 84 HIS A O 1
ATOM 646 N N . LEU A 1 85 ? -42.678 1.682 17.735 1.00 79.88 85 LEU A N 1
ATOM 647 C CA . LEU A 1 85 ? -42.003 0.462 18.179 1.00 79.88 85 LEU A CA 1
ATOM 648 C C . LEU A 1 85 ? -42.907 -0.374 19.107 1.00 79.88 85 LEU A C 1
ATOM 650 O O . LEU A 1 85 ? -43.505 0.181 20.035 1.00 79.88 85 LEU A O 1
ATOM 654 N N . PRO A 1 86 ? -42.965 -1.711 18.938 1.00 8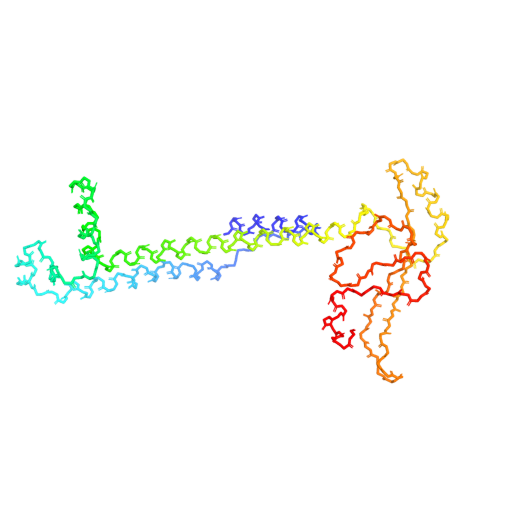5.12 86 PRO A N 1
ATOM 655 C CA . PRO A 1 86 ? -43.653 -2.604 19.866 1.00 85.12 86 PRO A CA 1
ATOM 656 C C . PRO A 1 86 ? -43.194 -2.376 21.311 1.00 85.12 86 PRO A C 1
ATOM 658 O O . PRO A 1 86 ? -41.991 -2.262 21.575 1.00 85.12 86 PRO A O 1
ATOM 661 N N . ARG A 1 87 ? -44.132 -2.367 22.269 1.00 78.12 87 ARG A N 1
ATOM 662 C CA . ARG A 1 87 ? -43.851 -2.079 23.694 1.00 78.12 87 ARG A CA 1
ATOM 663 C C . ARG A 1 87 ? -42.618 -2.815 24.272 1.00 78.12 87 ARG A C 1
ATOM 665 O O . ARG A 1 87 ? -41.851 -2.156 24.977 1.00 78.12 87 ARG A O 1
ATOM 672 N N . PRO A 1 88 ? -42.352 -4.104 23.966 1.00 82.44 88 PRO A N 1
ATOM 673 C CA . PRO A 1 88 ? -41.167 -4.812 24.469 1.00 82.44 88 PRO A CA 1
ATOM 674 C C . PRO A 1 88 ? -39.835 -4.253 23.943 1.00 82.44 88 PRO A C 1
ATOM 676 O O . PRO A 1 88 ? -38.872 -4.115 24.697 1.00 82.44 88 PRO A O 1
ATOM 679 N N . THR A 1 89 ? -39.779 -3.871 22.664 1.00 82.38 89 THR A N 1
ATOM 680 C CA . THR A 1 89 ? -38.565 -3.305 22.045 1.00 82.38 89 THR A CA 1
ATOM 681 C C . THR A 1 89 ? -38.244 -1.925 22.610 1.00 82.38 89 THR A C 1
ATOM 683 O O . THR A 1 89 ? -37.093 -1.637 22.933 1.00 82.38 89 THR A O 1
ATOM 686 N N . MET A 1 90 ? -39.271 -1.105 22.848 1.00 81.00 90 MET A N 1
ATOM 687 C CA . MET A 1 90 ? -39.129 0.203 23.484 1.00 81.00 90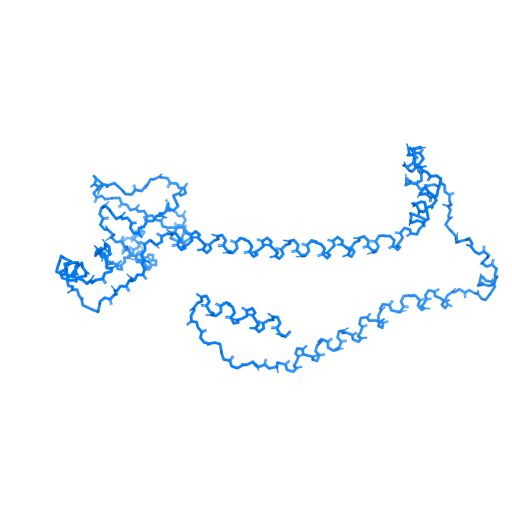 MET A CA 1
ATOM 688 C C . MET A 1 90 ? -38.660 0.090 24.944 1.00 81.00 90 MET A C 1
ATOM 690 O O . MET A 1 90 ? -37.857 0.908 25.396 1.00 81.00 90 MET A O 1
ATOM 694 N N . LEU A 1 91 ? -39.115 -0.932 25.678 1.00 79.06 91 LEU A N 1
ATOM 695 C CA . LEU A 1 91 ? -38.629 -1.239 27.028 1.00 79.06 91 LEU A CA 1
ATOM 696 C C . LEU A 1 91 ? -37.148 -1.638 27.024 1.00 79.06 91 LEU A C 1
ATOM 698 O O . LEU A 1 91 ? -36.378 -1.112 27.829 1.00 79.06 91 LEU A O 1
ATOM 702 N N . SER A 1 92 ? -36.736 -2.506 26.096 1.00 81.94 92 SER A N 1
ATOM 703 C CA . SER A 1 92 ? -35.331 -2.906 25.937 1.00 81.94 92 SER A CA 1
ATOM 704 C C . SER A 1 92 ? -34.436 -1.713 25.578 1.00 81.94 92 SER A C 1
ATOM 706 O O . SER A 1 92 ? -33.431 -1.463 26.245 1.00 81.94 92 SER A O 1
ATOM 708 N N . LEU A 1 93 ? -34.855 -0.894 24.607 1.00 79.75 93 LEU A N 1
ATOM 709 C CA . LEU A 1 93 ? -34.124 0.294 24.162 1.00 79.75 93 LEU A CA 1
ATOM 710 C C . LEU A 1 93 ? -33.939 1.306 25.303 1.00 79.75 93 LEU A C 1
ATOM 712 O O . LEU A 1 93 ? -32.823 1.752 25.575 1.00 79.75 93 LEU A O 1
ATOM 716 N N . ARG A 1 94 ? -35.013 1.606 26.045 1.00 75.62 94 ARG A N 1
ATOM 717 C CA . ARG A 1 94 ? -34.949 2.467 27.239 1.00 75.62 94 ARG A CA 1
ATOM 718 C C . ARG A 1 94 ? -34.029 1.896 28.314 1.00 75.62 94 ARG A C 1
ATOM 720 O O . ARG A 1 94 ? -33.295 2.652 28.947 1.00 75.62 94 ARG A O 1
ATOM 727 N N . ASN A 1 95 ? -34.033 0.581 28.522 1.00 75.62 95 ASN A N 1
ATOM 728 C CA . ASN A 1 95 ? -33.162 -0.051 29.511 1.00 75.62 95 ASN A CA 1
ATOM 729 C C . ASN A 1 95 ? -31.674 0.049 29.125 1.00 75.62 95 ASN A C 1
ATOM 731 O O . ASN A 1 95 ? -30.833 0.276 29.997 1.00 75.62 95 ASN A O 1
ATOM 735 N N . THR A 1 96 ? -31.352 -0.034 27.834 1.00 76.50 96 THR A N 1
ATOM 736 C CA . THR A 1 96 ? -29.992 0.168 27.309 1.00 76.50 96 THR A CA 1
ATOM 737 C C . THR A 1 96 ? -29.504 1.599 27.547 1.00 76.50 96 THR A C 1
ATOM 739 O O . THR A 1 96 ? -28.428 1.803 28.114 1.00 76.50 96 THR A O 1
ATOM 742 N N . PHE A 1 97 ? -30.323 2.605 27.223 1.00 77.75 97 PHE A N 1
ATOM 743 C CA . PHE A 1 97 ? -29.975 4.020 27.420 1.00 77.75 97 PHE A CA 1
ATOM 744 C C . PHE A 1 97 ? -30.037 4.488 28.881 1.00 77.75 97 PHE A C 1
ATOM 746 O O . PHE A 1 97 ? -29.444 5.514 29.227 1.00 77.75 97 PHE A O 1
ATOM 753 N N . ARG A 1 98 ? -30.674 3.715 29.770 1.00 72.75 98 ARG A N 1
ATOM 754 C CA . ARG A 1 98 ? -30.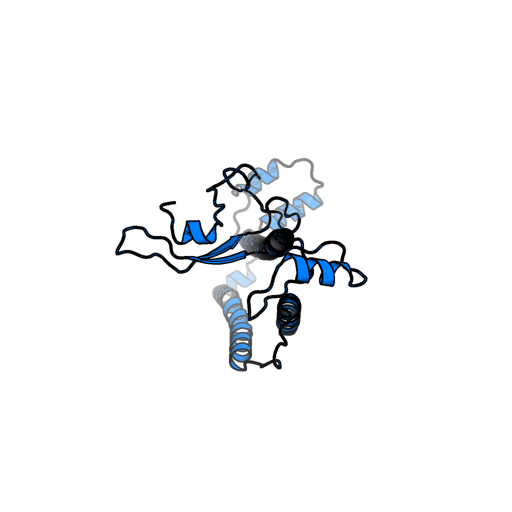667 3.968 31.219 1.00 72.75 98 ARG A CA 1
ATOM 755 C C . ARG A 1 98 ? -29.264 3.858 31.820 1.00 72.75 98 ARG A C 1
ATOM 757 O O . ARG A 1 98 ? -28.951 4.576 32.766 1.00 72.75 98 ARG A O 1
ATOM 764 N N . ARG A 1 99 ? -28.399 2.992 31.278 1.00 70.75 99 ARG A N 1
ATOM 765 C CA . ARG A 1 99 ? -27.011 2.803 31.743 1.00 70.75 99 ARG A CA 1
ATOM 766 C C . ARG A 1 99 ? -26.007 3.449 30.781 1.00 70.75 99 ARG A C 1
ATOM 768 O O . ARG A 1 99 ? -25.179 2.760 30.188 1.00 70.75 99 ARG A O 1
ATOM 775 N N . LYS A 1 100 ? -26.057 4.783 30.674 1.00 72.19 100 LYS A N 1
ATOM 776 C CA . LYS A 1 100 ? -25.247 5.601 29.744 1.00 72.19 100 LYS A CA 1
ATOM 777 C C . LYS A 1 100 ? -23.747 5.275 29.748 1.00 72.19 100 LYS A C 1
ATOM 779 O O . LYS A 1 100 ? -23.155 5.187 28.683 1.00 72.19 100 LYS A O 1
ATOM 784 N N . GLY A 1 101 ? -23.151 5.036 30.921 1.00 78.31 101 GLY A N 1
ATOM 785 C CA . GLY A 1 101 ? -21.723 4.708 31.034 1.00 78.31 101 GLY A CA 1
ATOM 786 C C . GLY A 1 101 ? -21.351 3.356 30.416 1.00 78.31 101 GLY A C 1
ATOM 787 O O . GLY A 1 101 ? -20.389 3.267 29.661 1.00 78.31 101 GLY A O 1
ATOM 788 N N . ARG A 1 102 ? -22.153 2.309 30.666 1.00 78.81 102 ARG A N 1
ATOM 789 C CA . ARG A 1 102 ? -21.925 0.982 30.065 1.00 78.81 102 ARG A CA 1
ATOM 790 C C . ARG A 1 102 ? -22.111 1.031 28.551 1.00 78.81 102 ARG A C 1
ATOM 792 O O . ARG A 1 102 ? -21.325 0.431 27.829 1.00 78.81 102 ARG A O 1
ATOM 799 N N . LEU A 1 103 ? -23.141 1.739 28.087 1.00 83.62 103 LEU A N 1
ATOM 800 C CA . LEU A 1 103 ? -23.410 1.888 26.662 1.00 83.62 103 LEU A CA 1
ATOM 801 C C . LEU A 1 103 ? -22.267 2.619 25.946 1.00 83.62 103 LEU A C 1
ATOM 803 O O . LEU A 1 103 ? -21.807 2.133 24.920 1.00 83.62 103 LEU A O 1
ATOM 807 N N . ALA A 1 104 ? -21.784 3.733 26.504 1.00 86.94 104 ALA A N 1
ATOM 808 C CA . ALA A 1 104 ? -20.656 4.473 25.944 1.00 86.94 104 ALA A CA 1
ATOM 809 C C . ALA A 1 104 ? -19.394 3.601 25.861 1.00 86.94 104 ALA A C 1
ATOM 811 O O . ALA A 1 104 ? -18.778 3.536 24.808 1.00 86.94 104 ALA A O 1
ATOM 812 N N . LEU A 1 105 ? -19.059 2.861 26.925 1.00 86.50 105 LEU A N 1
ATOM 813 C CA . LEU A 1 105 ? -17.889 1.977 26.936 1.00 86.50 105 LEU A CA 1
ATOM 814 C C . LEU A 1 105 ? -17.961 0.897 25.842 1.00 86.50 105 LEU A C 1
ATOM 816 O O . LEU A 1 105 ? -16.991 0.680 25.118 1.00 86.50 105 LEU A O 1
ATOM 820 N N . VAL A 1 106 ? -19.109 0.228 25.704 1.00 90.88 106 VAL A N 1
ATOM 821 C CA . VAL A 1 106 ? -19.298 -0.824 24.691 1.00 90.88 106 VAL A CA 1
ATOM 822 C C . VAL A 1 106 ? -19.296 -0.239 23.280 1.00 90.88 106 VAL A C 1
ATOM 824 O O . VAL A 1 106 ? -18.654 -0.792 22.395 1.00 90.88 106 VAL A O 1
ATOM 827 N N . LEU A 1 107 ? -19.969 0.892 23.060 1.00 92.31 107 LEU A N 1
ATOM 828 C CA . LEU A 1 107 ? -19.973 1.540 21.749 1.00 92.31 107 LEU A CA 1
ATOM 829 C C . LEU A 1 107 ? -18.573 1.994 21.348 1.00 92.31 107 LEU A C 1
ATOM 831 O O . LEU A 1 107 ? -18.157 1.660 20.249 1.00 92.31 107 LEU A O 1
ATOM 835 N N . THR A 1 108 ? -17.835 2.675 22.229 1.00 95.19 108 THR A N 1
ATOM 836 C CA . THR A 1 108 ? -16.470 3.141 21.943 1.00 95.19 108 THR A CA 1
ATOM 837 C C . THR A 1 108 ? -15.522 1.984 21.654 1.00 95.19 108 THR A C 1
ATOM 839 O O . THR A 1 108 ? -14.701 2.070 20.749 1.00 95.19 108 THR A O 1
ATOM 842 N N . THR A 1 109 ? -15.623 0.886 22.405 1.00 93.94 109 THR A N 1
ATOM 843 C CA . THR A 1 109 ? -14.778 -0.293 22.160 1.00 93.94 109 THR A CA 1
ATOM 844 C C . THR A 1 109 ? -15.115 -0.961 20.827 1.00 93.94 109 THR A C 1
ATOM 846 O O . THR A 1 109 ? -14.201 -1.279 20.069 1.00 93.94 109 THR A O 1
ATOM 849 N N . LEU A 1 110 ? -16.401 -1.111 20.494 1.00 96.69 110 LEU A N 1
ATOM 850 C CA . LEU A 1 110 ? -16.83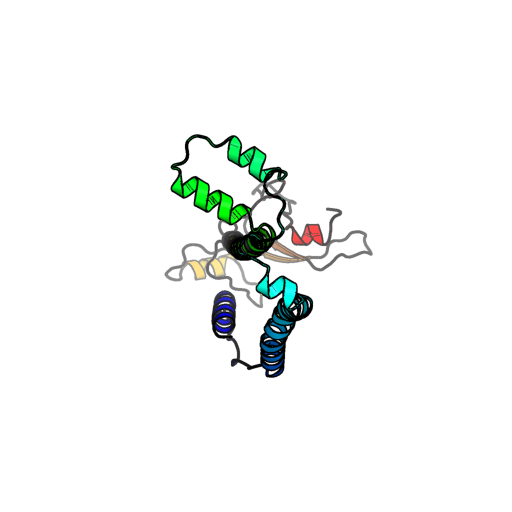6 -1.665 19.208 1.00 96.69 110 LEU A CA 1
ATOM 851 C C . LEU A 1 110 ? -16.460 -0.771 18.022 1.00 96.69 110 LEU A C 1
ATOM 853 O O . LEU A 1 110 ? -15.993 -1.282 17.002 1.00 96.69 110 LEU A O 1
ATOM 857 N N . THR A 1 111 ? -16.635 0.548 18.133 1.00 97.25 111 THR A N 1
ATOM 858 C CA . THR A 1 111 ? -16.249 1.480 17.068 1.00 97.25 111 THR A CA 1
ATOM 859 C C . THR A 1 111 ? -14.741 1.527 16.894 1.00 97.25 111 THR A C 1
ATOM 861 O O . THR A 1 111 ? -14.285 1.487 15.757 1.00 97.25 111 THR A O 1
ATOM 864 N N . LEU A 1 112 ? -13.960 1.532 17.980 1.00 97.12 112 LEU A N 1
ATOM 865 C CA . LEU A 1 112 ? -12.499 1.492 17.902 1.00 97.12 112 LEU A CA 1
ATOM 866 C C . LEU A 1 112 ? -12.008 0.195 17.248 1.00 97.12 112 LEU A C 1
ATOM 868 O O . LEU A 1 112 ? -11.178 0.246 16.345 1.00 97.12 112 LEU A O 1
ATOM 872 N N . ALA A 1 113 ? -12.558 -0.956 17.646 1.00 95.25 113 ALA A N 1
ATOM 873 C CA . ALA A 1 113 ? -12.225 -2.239 17.030 1.00 95.25 113 ALA A CA 1
ATOM 874 C C . ALA A 1 113 ? -12.556 -2.254 15.527 1.00 95.25 113 ALA A C 1
ATOM 876 O O . ALA A 1 113 ? -11.732 -2.674 14.716 1.00 95.25 113 ALA A O 1
ATOM 877 N N . SER A 1 114 ? -13.729 -1.736 15.153 1.00 97.19 114 SER A N 1
ATOM 878 C CA . SER A 1 114 ? -14.156 -1.644 13.750 1.00 97.19 114 SER A CA 1
ATOM 879 C C . SER A 1 114 ? -13.272 -0.689 12.942 1.00 97.19 114 SER A C 1
ATOM 881 O O . SER A 1 114 ? -12.887 -1.011 11.823 1.00 97.19 114 SER A O 1
ATOM 883 N N . ALA A 1 115 ? -12.904 0.462 13.511 1.00 97.44 115 ALA A N 1
ATOM 884 C CA . ALA A 1 115 ? -12.038 1.443 12.862 1.00 97.44 115 ALA A CA 1
ATOM 885 C C . ALA A 1 115 ? -10.631 0.884 12.609 1.00 97.44 115 ALA A C 1
ATOM 887 O O . ALA A 1 115 ? -10.102 1.039 11.511 1.00 97.44 115 ALA A O 1
ATOM 888 N N . ILE A 1 116 ? -10.049 0.187 13.593 1.00 96.81 116 ILE A N 1
ATOM 889 C CA . ILE A 1 116 ? -8.751 -0.483 13.435 1.00 96.81 116 ILE A CA 1
ATOM 890 C C . ILE A 1 116 ? -8.836 -1.542 12.333 1.00 96.81 116 ILE A C 1
ATOM 892 O O . ILE A 1 116 ? -7.969 -1.592 11.466 1.00 96.81 116 ILE A O 1
ATOM 896 N N . PHE A 1 117 ? -9.895 -2.353 12.332 1.00 95.38 117 PHE A N 1
ATOM 897 C CA . PHE A 1 117 ? -10.088 -3.392 11.324 1.00 95.38 117 PHE A CA 1
ATOM 898 C C . PHE A 1 117 ? -10.176 -2.820 9.902 1.00 95.38 117 PHE A C 1
ATOM 900 O O . PHE A 1 117 ? -9.453 -3.269 9.015 1.00 95.38 117 PHE A O 1
ATOM 907 N N . ILE A 1 118 ? -11.008 -1.794 9.695 1.00 97.25 118 ILE A N 1
ATOM 908 C CA . ILE A 1 118 ? -11.148 -1.129 8.391 1.00 97.25 118 ILE A CA 1
ATOM 909 C C . ILE A 1 118 ? -9.823 -0.482 7.970 1.00 97.25 118 ILE A C 1
ATOM 911 O O . ILE A 1 118 ? -9.423 -0.629 6.821 1.00 97.25 118 ILE A O 1
ATOM 915 N N . SER A 1 119 ? -9.116 0.173 8.894 1.00 97.25 119 SER A N 1
ATOM 916 C CA . SER A 1 119 ? -7.818 0.802 8.619 1.00 97.25 119 SER A CA 1
ATOM 917 C C . SER A 1 119 ? -6.788 -0.205 8.098 1.00 97.25 119 SER A C 1
ATOM 919 O O . SER A 1 119 ? -6.170 0.024 7.060 1.00 97.25 119 SER A O 1
ATOM 921 N N . VAL A 1 120 ? -6.661 -1.367 8.751 1.00 94.75 120 VAL A N 1
ATOM 922 C CA . VAL A 1 120 ? -5.737 -2.429 8.317 1.00 94.75 120 VAL A CA 1
ATOM 923 C C . VAL A 1 120 ? -6.096 -2.947 6.922 1.00 94.75 120 VAL A C 1
ATOM 925 O O . VAL A 1 120 ? -5.206 -3.093 6.083 1.00 94.75 120 VAL A O 1
ATOM 928 N N . LEU A 1 121 ? -7.383 -3.181 6.645 1.00 94.31 121 LEU A N 1
ATOM 929 C CA . LEU A 1 121 ? -7.829 -3.618 5.319 1.00 94.31 121 LEU A CA 1
ATOM 930 C C . LEU A 1 121 ? -7.579 -2.557 4.240 1.00 94.31 121 LEU A C 1
ATOM 932 O O . LEU A 1 121 ? -7.155 -2.902 3.140 1.00 94.31 121 LEU A O 1
ATOM 936 N N . SER A 1 122 ? -7.789 -1.274 4.544 1.00 96.31 122 SER A N 1
ATOM 937 C CA . SER A 1 122 ? -7.489 -0.177 3.617 1.00 96.31 122 SER A CA 1
ATOM 938 C C . SER A 1 122 ? -5.999 -0.077 3.305 1.00 96.31 122 SER A C 1
ATOM 940 O O . SER A 1 122 ? -5.643 0.080 2.139 1.00 96.31 122 SER A O 1
ATOM 942 N N . VAL A 1 123 ? -5.126 -0.210 4.308 1.00 95.00 123 VAL A N 1
ATOM 943 C CA . VAL A 1 123 ? -3.670 -0.211 4.091 1.00 95.00 123 VAL A CA 1
ATOM 944 C C . VAL A 1 123 ? -3.256 -1.403 3.230 1.00 95.00 123 VAL A C 1
ATOM 946 O O . VAL A 1 123 ? -2.510 -1.225 2.272 1.00 95.00 123 VAL A O 1
ATOM 949 N N . GLN A 1 124 ? -3.779 -2.602 3.507 1.00 90.19 124 GLN A N 1
ATOM 950 C CA . GLN A 1 124 ? -3.509 -3.785 2.685 1.00 90.19 124 GLN A CA 1
ATOM 951 C C . GLN A 1 124 ? -3.966 -3.585 1.234 1.00 90.19 124 GLN A C 1
ATOM 953 O O . GLN A 1 124 ? -3.206 -3.866 0.310 1.00 90.19 124 GLN A O 1
ATOM 958 N N . ALA A 1 125 ? -5.185 -3.082 1.029 1.00 92.88 125 ALA A N 1
ATOM 959 C CA . ALA A 1 125 ? -5.721 -2.821 -0.303 1.00 92.88 125 ALA A CA 1
ATOM 960 C C . ALA A 1 125 ? -4.905 -1.758 -1.056 1.00 92.88 125 ALA A C 1
ATOM 962 O O . ALA A 1 125 ? -4.662 -1.914 -2.249 1.00 92.88 125 ALA A O 1
ATOM 963 N N . SER A 1 126 ? -4.451 -0.706 -0.366 1.00 94.19 126 SER A N 1
ATOM 964 C CA . SER A 1 126 ? -3.575 0.313 -0.951 1.00 94.19 126 SER A CA 1
ATOM 965 C C . SER A 1 126 ? -2.234 -0.279 -1.372 1.00 94.19 126 SER A C 1
ATOM 967 O O . SER A 1 126 ? -1.804 -0.036 -2.490 1.00 94.19 126 SER A O 1
ATOM 969 N N . LEU A 1 127 ? -1.599 -1.081 -0.510 1.00 91.88 127 LEU A N 1
ATOM 970 C CA . LEU A 1 127 ? -0.315 -1.719 -0.813 1.00 91.88 127 LEU A CA 1
ATOM 971 C C . LEU A 1 127 ? -0.414 -2.649 -2.024 1.00 91.88 127 LEU A C 1
ATOM 973 O O . LEU A 1 127 ? 0.431 -2.576 -2.907 1.00 91.88 127 LEU A O 1
ATOM 977 N N . LEU A 1 128 ? -1.449 -3.493 -2.085 1.00 88.62 128 LEU A N 1
ATOM 978 C CA . LEU A 1 128 ? -1.664 -4.385 -3.228 1.00 88.62 128 LEU A CA 1
ATOM 979 C C . LEU A 1 128 ? -1.894 -3.600 -4.519 1.00 88.62 128 LEU A C 1
ATOM 981 O O . LEU A 1 128 ? -1.319 -3.945 -5.541 1.00 88.62 128 LEU A O 1
ATOM 985 N N . ARG A 1 129 ? -2.659 -2.505 -4.461 1.00 89.38 129 ARG A N 1
ATOM 986 C CA . ARG A 1 129 ? -2.871 -1.640 -5.623 1.00 89.38 129 ARG A CA 1
ATOM 987 C C . ARG A 1 129 ? -1.575 -0.991 -6.102 1.00 89.38 129 ARG A C 1
ATOM 989 O O . ARG A 1 129 ? -1.298 -1.013 -7.290 1.00 89.38 129 ARG A O 1
ATOM 996 N N . THR A 1 130 ? -0.771 -0.461 -5.182 1.00 86.62 130 THR A N 1
ATOM 997 C CA . THR A 1 130 ? 0.542 0.109 -5.511 1.00 86.62 130 THR A CA 1
ATOM 998 C C . THR A 1 130 ? 1.476 -0.942 -6.105 1.00 86.62 130 THR A C 1
ATOM 1000 O O . THR A 1 130 ? 2.198 -0.637 -7.047 1.00 86.62 130 THR A O 1
ATOM 1003 N N . LEU A 1 131 ? 1.451 -2.179 -5.596 1.00 86.38 131 LEU A N 1
ATOM 1004 C CA . LEU A 1 131 ? 2.213 -3.285 -6.177 1.00 86.38 131 LEU A CA 1
ATOM 1005 C C . LEU A 1 131 ? 1.729 -3.628 -7.586 1.00 86.38 131 LEU A C 1
ATOM 1007 O O . LEU A 1 131 ? 2.558 -3.749 -8.480 1.00 86.38 131 LEU A O 1
ATOM 1011 N N . ASP A 1 132 ? 0.420 -3.746 -7.802 1.00 85.44 132 ASP A N 1
ATOM 1012 C CA . ASP A 1 132 ? -0.145 -4.014 -9.127 1.00 85.44 132 ASP A CA 1
ATOM 1013 C C . ASP A 1 132 ? 0.220 -2.902 -10.121 1.00 85.44 132 ASP A C 1
ATOM 1015 O O . ASP A 1 132 ? 0.636 -3.192 -11.240 1.00 85.44 132 ASP A O 1
ATOM 1019 N N . ASP A 1 133 ? 0.128 -1.635 -9.715 1.00 85.00 133 ASP A N 1
ATOM 1020 C CA . ASP A 1 133 ? 0.505 -0.491 -10.550 1.00 85.00 133 ASP A CA 1
ATOM 1021 C C . ASP A 1 133 ? 2.019 -0.487 -10.852 1.00 85.00 133 ASP A C 1
ATOM 1023 O O . ASP A 1 133 ? 2.420 -0.274 -11.997 1.00 85.00 133 ASP A O 1
ATOM 1027 N N . ALA A 1 134 ? 2.863 -0.805 -9.864 1.00 81.31 134 ALA A N 1
ATOM 1028 C CA . ALA A 1 134 ? 4.313 -0.907 -10.044 1.00 81.31 134 ALA A CA 1
ATOM 1029 C C . ALA A 1 134 ? 4.721 -2.089 -10.941 1.00 81.31 134 ALA A C 1
ATOM 1031 O O . ALA A 1 134 ? 5.639 -1.963 -11.749 1.00 81.31 134 ALA A O 1
ATOM 1032 N N . LEU A 1 135 ? 4.039 -3.232 -10.832 1.00 80.50 135 LEU A N 1
ATOM 1033 C CA . LEU A 1 135 ? 4.273 -4.395 -11.691 1.00 80.50 135 LEU A CA 1
ATOM 1034 C C . LEU A 1 135 ? 3.756 -4.160 -13.111 1.00 80.50 135 LEU A C 1
ATOM 1036 O O . LEU A 1 135 ? 4.388 -4.596 -14.067 1.00 80.50 135 LEU A O 1
ATOM 1040 N N . ARG A 1 136 ? 2.644 -3.436 -13.275 1.00 82.31 136 ARG A N 1
ATOM 1041 C CA . ARG A 1 136 ? 2.127 -3.055 -14.598 1.00 82.31 136 ARG A CA 1
ATOM 1042 C C . ARG A 1 136 ? 3.069 -2.139 -15.366 1.00 82.31 136 ARG A C 1
ATOM 1044 O O . ARG A 1 136 ? 3.039 -2.186 -16.594 1.00 82.31 136 ARG A O 1
ATOM 1051 N N . TYR A 1 137 ? 3.880 -1.344 -14.665 1.00 84.12 137 TYR A N 1
ATOM 1052 C CA . TYR A 1 137 ? 4.849 -0.448 -15.292 1.00 84.12 137 TYR A CA 1
ATOM 1053 C C . TYR A 1 137 ? 5.818 -1.212 -16.202 1.00 84.12 137 TYR A C 1
ATOM 1055 O O . TYR A 1 137 ? 6.086 -0.766 -17.314 1.00 84.12 137 TYR A O 1
ATOM 1063 N N . TRP A 1 138 ? 6.305 -2.379 -15.763 1.00 86.06 138 TRP A N 1
ATOM 1064 C CA . TRP A 1 138 ? 7.230 -3.218 -16.526 1.00 86.06 138 TRP A CA 1
ATOM 1065 C C . TRP A 1 138 ? 6.500 -4.416 -17.144 1.00 86.06 138 TRP A C 1
ATOM 1067 O O . TRP A 1 138 ? 6.205 -5.400 -16.471 1.00 86.06 138 TRP A O 1
ATOM 1077 N N . LYS A 1 139 ? 6.254 -4.375 -18.454 1.00 87.50 139 LYS A N 1
ATOM 1078 C CA . LYS A 1 139 ? 5.601 -5.452 -19.219 1.00 87.50 139 LYS A CA 1
ATOM 1079 C C . LYS A 1 139 ? 6.608 -6.418 -19.850 1.00 87.50 139 LYS A C 1
ATOM 1081 O O . LYS A 1 139 ? 6.508 -6.742 -21.032 1.00 87.50 139 LYS A O 1
ATOM 1086 N N . TYR A 1 140 ? 7.591 -6.866 -19.075 1.00 87.62 140 TYR A N 1
ATOM 1087 C CA . TYR A 1 140 ? 8.523 -7.916 -19.488 1.00 87.62 140 TYR A CA 1
ATOM 1088 C C . TYR A 1 140 ? 8.664 -8.972 -18.388 1.00 87.62 140 TYR A C 1
ATOM 1090 O O . TYR A 1 140 ? 8.618 -8.657 -17.200 1.00 87.62 140 TYR A O 1
ATOM 1098 N N . ASP A 1 141 ? 8.894 -10.222 -18.789 1.00 86.31 141 ASP A N 1
ATOM 1099 C CA . ASP A 1 141 ? 9.043 -11.338 -17.846 1.00 86.31 141 ASP A CA 1
ATOM 1100 C C . ASP A 1 141 ? 10.490 -11.505 -17.360 1.00 86.31 141 ASP A C 1
ATOM 1102 O O . ASP A 1 141 ? 10.742 -11.906 -16.225 1.00 86.31 141 ASP A O 1
ATOM 1106 N N . VAL A 1 142 ? 11.466 -11.199 -18.223 1.00 87.81 142 VAL A N 1
ATOM 1107 C CA . VAL A 1 142 ? 12.895 -11.404 -17.953 1.00 87.81 142 VAL A CA 1
ATOM 1108 C C . VAL A 1 142 ? 13.697 -10.193 -18.414 1.00 87.81 142 VAL A C 1
ATOM 1110 O O . VAL A 1 142 ? 13.601 -9.776 -19.566 1.00 87.81 142 VAL A O 1
ATOM 1113 N N . ARG A 1 143 ? 14.542 -9.664 -17.523 1.00 88.44 143 ARG A N 1
ATOM 1114 C CA . ARG A 1 143 ? 15.561 -8.654 -17.839 1.00 88.44 143 ARG A CA 1
ATOM 1115 C C . ARG A 1 143 ? 16.944 -9.277 -17.706 1.00 88.44 143 ARG A C 1
ATOM 1117 O O . ARG A 1 143 ? 17.262 -9.863 -16.673 1.00 88.44 143 ARG A O 1
ATOM 1124 N N . LEU A 1 144 ? 17.774 -9.107 -18.730 1.00 88.88 144 LEU A N 1
ATOM 1125 C CA . LEU A 1 144 ? 19.170 -9.534 -18.721 1.00 88.88 144 LEU A CA 1
ATOM 1126 C C . LEU A 1 144 ? 20.074 -8.304 -18.776 1.00 88.88 144 LEU A C 1
ATOM 1128 O O . LEU A 1 144 ? 20.026 -7.541 -19.735 1.00 88.88 144 LEU A O 1
ATOM 1132 N N . ASN A 1 145 ? 20.914 -8.140 -17.757 1.00 87.00 145 ASN A N 1
ATOM 1133 C CA . ASN A 1 145 ? 21.933 -7.097 -17.723 1.00 87.00 145 ASN A CA 1
ATOM 1134 C C . ASN A 1 145 ? 23.292 -7.729 -18.026 1.00 87.00 145 ASN A C 1
ATOM 1136 O O . ASN A 1 145 ? 23.741 -8.629 -17.314 1.00 87.00 145 ASN A O 1
ATOM 1140 N N . PHE A 1 146 ? 23.947 -7.269 -19.088 1.00 84.94 146 PHE A N 1
ATOM 1141 C CA . PHE A 1 146 ? 25.253 -7.775 -19.494 1.00 84.94 146 PHE A CA 1
ATOM 1142 C C . PHE A 1 146 ? 26.374 -6.921 -18.897 1.00 84.94 146 PHE A C 1
ATOM 1144 O O . PHE A 1 146 ? 26.302 -5.699 -18.906 1.00 84.94 146 PHE A O 1
ATOM 1151 N N . THR A 1 147 ? 27.456 -7.557 -18.442 1.00 85.50 147 THR A N 1
ATOM 1152 C CA . THR A 1 147 ? 28.642 -6.851 -17.915 1.00 85.50 147 THR A CA 1
ATOM 1153 C C . THR A 1 147 ? 29.417 -6.086 -18.995 1.00 85.50 147 THR A C 1
ATOM 1155 O O . THR A 1 147 ? 30.193 -5.190 -18.683 1.00 85.50 147 THR A O 1
ATOM 1158 N N . ARG A 1 148 ? 29.241 -6.450 -20.272 1.00 84.75 148 ARG A N 1
ATOM 1159 C CA . ARG A 1 148 ? 29.854 -5.774 -21.423 1.00 84.75 148 ARG A CA 1
ATOM 1160 C C . ARG A 1 148 ? 28.791 -5.410 -22.451 1.00 84.75 148 ARG A C 1
ATOM 1162 O O . ARG A 1 148 ? 27.816 -6.145 -22.601 1.00 84.75 148 ARG A O 1
ATOM 1169 N N . SER A 1 149 ? 29.019 -4.331 -23.189 1.00 82.19 149 SER A N 1
ATOM 1170 C CA . SER A 1 149 ? 28.129 -3.905 -24.267 1.00 82.19 149 SER A CA 1
ATOM 1171 C C . SER A 1 149 ? 28.191 -4.878 -25.445 1.00 82.19 149 SER A C 1
ATOM 1173 O O . SER A 1 149 ? 29.270 -5.262 -25.901 1.00 82.19 149 SER A O 1
ATOM 1175 N N . TYR A 1 150 ? 27.023 -5.258 -25.952 1.00 86.94 150 TYR A N 1
ATOM 1176 C CA . TYR A 1 150 ? 26.851 -6.082 -27.146 1.00 86.94 150 TYR A CA 1
ATOM 1177 C C . TYR A 1 150 ? 25.978 -5.346 -28.159 1.00 86.94 150 TYR A C 1
ATOM 1179 O O . TYR A 1 150 ? 25.244 -4.427 -27.798 1.00 86.94 150 TYR A O 1
ATOM 1187 N N . ARG A 1 151 ? 26.032 -5.767 -29.427 1.00 89.06 151 ARG A N 1
ATOM 1188 C CA . ARG A 1 151 ? 25.102 -5.268 -30.445 1.00 89.06 151 ARG A CA 1
ATOM 1189 C C . ARG A 1 151 ? 23.697 -5.766 -30.140 1.00 89.06 151 ARG A C 1
ATOM 1191 O O . ARG A 1 151 ? 23.479 -6.976 -30.042 1.00 89.06 151 ARG A O 1
ATOM 1198 N N . VAL A 1 152 ? 22.772 -4.824 -29.993 1.00 88.62 152 VAL A N 1
ATOM 1199 C CA . VAL A 1 152 ? 21.380 -5.089 -29.625 1.00 88.62 152 VAL A CA 1
ATOM 1200 C C . VAL A 1 152 ? 20.714 -5.991 -30.661 1.00 88.62 152 VAL A C 1
ATOM 1202 O O . VAL A 1 152 ? 20.051 -6.954 -30.288 1.00 88.62 152 VAL A O 1
ATOM 1205 N N . GLU A 1 153 ? 20.981 -5.762 -31.945 1.00 89.62 153 GLU A N 1
ATOM 1206 C CA . GLU A 1 153 ? 20.370 -6.492 -33.058 1.00 89.62 153 GLU A CA 1
ATOM 1207 C C . GLU A 1 153 ? 20.733 -7.983 -33.023 1.00 89.62 153 GLU A C 1
ATOM 1209 O O . GLU A 1 153 ? 19.887 -8.844 -33.247 1.00 89.62 153 GLU A O 1
ATOM 1214 N N . GLN A 1 154 ? 21.987 -8.304 -32.678 1.00 91.25 154 GLN A N 1
ATOM 1215 C CA . GLN A 1 154 ? 22.443 -9.693 -32.566 1.00 91.25 154 GLN A CA 1
ATOM 1216 C C . GLN A 1 154 ? 21.786 -10.412 -31.386 1.00 91.25 154 GLN A C 1
ATOM 1218 O O . GLN A 1 154 ? 21.359 -11.556 -31.522 1.00 91.25 154 GLN A O 1
ATOM 1223 N N . LEU A 1 155 ? 21.699 -9.752 -30.227 1.00 91.00 155 LEU A N 1
ATOM 1224 C CA . LEU A 1 155 ? 21.079 -10.344 -29.042 1.00 91.00 155 LEU A CA 1
ATOM 1225 C C . LEU A 1 155 ? 19.569 -10.523 -29.211 1.00 91.00 155 LEU A C 1
ATOM 1227 O O . LEU A 1 155 ? 19.039 -11.558 -28.813 1.00 91.00 155 LEU A O 1
ATOM 1231 N N . GLN A 1 156 ? 18.888 -9.552 -29.823 1.00 91.00 156 GLN A N 1
ATOM 1232 C CA . GLN A 1 156 ? 17.461 -9.650 -30.127 1.00 91.00 156 GLN A CA 1
ATOM 1233 C C . GLN A 1 156 ? 17.172 -10.819 -31.067 1.00 91.00 156 GLN A C 1
ATOM 1235 O O . GLN A 1 156 ? 16.245 -11.582 -30.809 1.00 91.00 156 GLN A O 1
ATOM 1240 N N . GLN A 1 157 ? 17.986 -11.006 -32.111 1.00 91.44 157 GLN A N 1
ATOM 1241 C CA . GLN A 1 157 ? 17.815 -12.129 -33.029 1.00 91.44 157 GLN A CA 1
ATOM 1242 C C . GLN A 1 157 ? 17.950 -13.478 -32.304 1.00 91.44 157 GLN A C 1
ATOM 1244 O O . GLN A 1 157 ? 17.071 -14.325 -32.425 1.00 91.44 157 GLN A O 1
ATOM 1249 N N . ILE A 1 158 ? 18.995 -13.652 -31.488 1.00 92.69 158 ILE A N 1
ATOM 1250 C CA . ILE A 1 158 ? 19.207 -14.886 -30.709 1.00 92.69 158 ILE A CA 1
ATOM 1251 C C . ILE A 1 158 ? 18.053 -15.128 -29.721 1.00 92.69 158 ILE A C 1
ATOM 1253 O O . ILE A 1 158 ? 17.605 -16.262 -29.540 1.00 92.69 158 ILE A O 1
ATOM 1257 N N . ALA A 1 159 ? 17.550 -14.072 -29.078 1.00 91.88 159 ALA A N 1
ATOM 1258 C CA . ALA A 1 159 ? 16.415 -14.180 -28.168 1.00 91.88 159 ALA A CA 1
ATOM 1259 C C . ALA A 1 159 ? 15.147 -14.640 -28.904 1.00 91.88 159 ALA A C 1
ATOM 1261 O O . ALA A 1 159 ? 14.477 -15.553 -28.431 1.00 91.88 159 ALA A O 1
ATOM 1262 N N . LEU A 1 160 ? 14.851 -14.073 -30.077 1.00 93.00 160 LEU A N 1
ATOM 1263 C CA . LEU A 1 160 ? 13.692 -14.450 -30.898 1.00 93.00 160 LEU A CA 1
ATOM 1264 C C . LEU A 1 160 ? 13.797 -15.868 -31.488 1.00 93.00 160 LEU A C 1
ATOM 1266 O O . LEU A 1 160 ? 12.776 -16.492 -31.762 1.00 93.00 160 LEU A O 1
ATOM 1270 N N . GLU A 1 161 ? 15.009 -16.400 -31.657 1.00 94.31 161 GLU A N 1
ATOM 1271 C CA . GLU A 1 161 ? 15.236 -17.800 -32.050 1.00 94.31 161 GLU A CA 1
ATOM 1272 C C . GLU A 1 161 ? 14.930 -18.794 -30.911 1.00 94.31 161 GLU A C 1
ATOM 1274 O O . GLU A 1 161 ? 14.770 -19.994 -31.152 1.00 94.31 161 GLU A O 1
ATOM 1279 N N . THR A 1 162 ? 14.816 -18.319 -29.666 1.00 92.25 162 THR A N 1
ATOM 1280 C CA . THR A 1 162 ? 14.528 -19.167 -28.506 1.00 92.25 162 THR A CA 1
ATOM 1281 C C . THR A 1 162 ? 13.023 -19.468 -28.403 1.00 92.25 162 THR A C 1
ATOM 1283 O O . THR A 1 162 ? 12.210 -18.541 -28.353 1.00 92.25 162 THR A O 1
ATOM 1286 N N . PRO A 1 163 ? 12.608 -20.748 -28.303 1.00 92.81 163 PRO A N 1
ATOM 1287 C CA . PRO A 1 163 ? 11.196 -21.103 -28.175 1.00 92.81 163 PRO A CA 1
ATOM 1288 C C . PRO A 1 163 ? 10.534 -20.454 -26.951 1.00 92.81 163 PRO A C 1
ATOM 1290 O O . PRO A 1 163 ? 11.022 -20.589 -25.831 1.00 92.81 163 PRO A O 1
ATOM 1293 N N . GLY A 1 164 ? 9.392 -19.794 -27.161 1.00 90.25 164 GLY A N 1
ATOM 1294 C CA . GLY A 1 164 ? 8.613 -19.135 -26.105 1.00 90.25 164 GLY A CA 1
ATOM 1295 C C . GLY A 1 164 ? 8.862 -17.630 -25.959 1.00 90.25 164 GLY A C 1
ATOM 1296 O O . GLY A 1 164 ? 8.095 -16.969 -25.263 1.00 90.25 164 GLY A O 1
ATOM 1297 N N . VAL A 1 165 ? 9.864 -17.065 -26.642 1.00 92.12 165 VAL A N 1
ATOM 1298 C CA . VAL A 1 165 ? 10.094 -15.613 -26.664 1.00 92.12 165 VAL A CA 1
ATOM 1299 C C . VAL A 1 165 ? 9.166 -14.960 -27.691 1.00 92.12 165 VAL A C 1
ATOM 1301 O O . VAL A 1 165 ? 9.260 -15.227 -28.885 1.00 92.12 165 VAL A O 1
ATOM 1304 N N . LEU A 1 166 ? 8.255 -14.099 -27.226 1.00 91.06 166 LEU A N 1
ATOM 1305 C CA . LEU A 1 166 ? 7.307 -13.380 -28.090 1.00 91.06 166 LEU A CA 1
ATOM 1306 C C . LEU A 1 166 ? 7.880 -12.067 -28.640 1.00 91.06 166 LEU A C 1
ATOM 1308 O O . LEU A 1 166 ? 7.586 -11.688 -29.771 1.00 91.06 166 LEU A O 1
ATOM 1312 N N . ARG A 1 167 ? 8.672 -11.357 -27.830 1.00 90.00 167 ARG A N 1
ATOM 1313 C CA . ARG A 1 167 ? 9.282 -10.065 -28.170 1.00 90.00 167 ARG A CA 1
ATOM 1314 C C . ARG A 1 167 ? 10.581 -9.900 -27.382 1.00 90.00 167 ARG A C 1
ATOM 1316 O O . ARG A 1 167 ? 10.667 -10.344 -26.240 1.00 90.00 167 ARG A O 1
ATOM 1323 N N . ALA A 1 168 ? 11.572 -9.253 -27.987 1.00 91.75 168 ALA A N 1
ATOM 1324 C CA . ALA A 1 168 ? 12.844 -8.922 -27.356 1.00 91.75 168 ALA A CA 1
ATOM 1325 C C . ALA A 1 168 ? 13.196 -7.465 -27.669 1.00 91.75 168 ALA A C 1
ATOM 1327 O O . ALA A 1 168 ? 13.140 -7.053 -28.824 1.00 91.75 168 ALA A O 1
ATOM 1328 N N . GLU A 1 169 ? 13.564 -6.696 -26.648 1.00 91.62 169 GLU A N 1
ATOM 1329 C CA . GLU A 1 169 ? 14.000 -5.305 -26.782 1.00 91.62 169 GLU A CA 1
ATOM 1330 C C . GLU A 1 169 ? 15.374 -5.138 -26.128 1.00 91.62 169 GLU A C 1
ATOM 1332 O O . GLU A 1 169 ? 15.708 -5.829 -25.166 1.00 91.62 169 GLU A O 1
ATOM 1337 N N . GLY A 1 170 ? 16.192 -4.240 -26.676 1.00 89.88 170 GLY A N 1
ATOM 1338 C CA . GLY A 1 170 ? 17.484 -3.880 -26.101 1.00 89.88 170 GLY A CA 1
ATOM 1339 C C . GLY A 1 170 ? 17.435 -2.425 -25.690 1.00 89.88 170 GLY A C 1
ATOM 1340 O O . GLY A 1 170 ? 17.001 -1.584 -26.473 1.00 89.88 170 GLY A O 1
ATOM 1341 N N . TRP A 1 171 ? 17.806 -2.153 -24.447 1.00 90.06 171 TRP A N 1
ATOM 1342 C CA . TRP A 1 171 ? 17.652 -0.837 -23.844 1.00 90.06 171 TRP A CA 1
ATOM 1343 C C . TRP A 1 171 ? 19.014 -0.238 -23.525 1.00 90.06 171 TRP A C 1
ATOM 1345 O O . TRP A 1 171 ? 19.929 -0.943 -23.088 1.00 90.06 171 TRP A O 1
ATOM 1355 N N . GLY A 1 172 ? 19.136 1.067 -23.748 1.00 86.69 172 GLY A N 1
ATOM 1356 C CA . GLY A 1 172 ? 20.284 1.846 -23.315 1.00 86.69 172 GLY A CA 1
ATOM 1357 C C . GLY A 1 172 ? 20.165 2.214 -21.840 1.00 86.69 172 GLY A C 1
ATOM 1358 O O . GLY A 1 172 ? 19.075 2.502 -21.347 1.00 86.69 172 GLY A O 1
ATOM 1359 N N . PHE A 1 173 ? 21.301 2.233 -21.152 1.00 87.12 173 PHE A N 1
ATOM 1360 C CA . PHE A 1 173 ? 21.419 2.720 -19.784 1.00 87.12 173 PHE A CA 1
ATOM 1361 C C . PHE A 1 173 ? 22.628 3.641 -19.707 1.00 87.12 173 PHE A C 1
ATOM 1363 O O . PHE A 1 173 ? 23.678 3.329 -20.277 1.00 87.12 173 PHE A O 1
ATOM 1370 N N . ALA A 1 174 ? 22.478 4.760 -19.015 1.00 87.00 174 ALA A N 1
ATOM 1371 C CA . ALA A 1 174 ? 23.573 5.670 -18.729 1.00 87.00 174 ALA A CA 1
ATOM 1372 C C . ALA A 1 174 ? 23.403 6.232 -17.321 1.00 87.00 174 ALA A C 1
ATOM 1374 O O . ALA A 1 174 ? 22.329 6.720 -16.976 1.00 87.00 174 ALA A O 1
ATOM 1375 N N . ASP A 1 175 ? 24.463 6.185 -16.523 1.00 87.25 175 ASP A N 1
ATOM 1376 C CA . ASP A 1 175 ? 24.524 6.968 -15.296 1.00 87.25 175 ASP A CA 1
ATOM 1377 C C . ASP A 1 175 ? 24.711 8.436 -15.685 1.00 87.25 175 ASP A C 1
ATOM 1379 O O . ASP A 1 175 ? 25.607 8.791 -16.459 1.00 87.25 175 ASP A O 1
ATOM 1383 N N . THR A 1 176 ? 23.811 9.283 -15.208 1.00 87.94 176 THR A N 1
ATOM 1384 C CA . THR A 1 176 ? 23.772 10.709 -15.529 1.00 87.94 176 THR A CA 1
ATOM 1385 C C . THR A 1 176 ? 23.694 11.517 -14.249 1.00 87.94 176 THR A C 1
ATOM 1387 O O . THR A 1 176 ? 23.200 11.035 -13.240 1.00 87.94 176 THR A O 1
ATOM 1390 N N . VAL A 1 177 ? 24.156 12.760 -14.286 1.00 86.50 177 VAL A N 1
ATOM 1391 C CA . VAL A 1 177 ? 24.021 13.694 -13.167 1.00 86.50 177 VAL A CA 1
ATOM 1392 C C . VAL A 1 177 ? 23.280 14.927 -13.642 1.00 86.50 177 VAL A C 1
ATOM 1394 O O . VAL A 1 177 ? 23.515 15.425 -14.749 1.00 86.50 177 VAL A O 1
ATOM 1397 N N . ARG A 1 178 ? 22.382 15.446 -12.805 1.00 82.25 178 ARG A N 1
ATOM 1398 C CA . ARG A 1 178 ? 21.781 16.756 -13.056 1.00 82.25 178 ARG A CA 1
ATOM 1399 C C . ARG A 1 178 ? 22.825 17.833 -12.769 1.00 82.25 178 ARG A C 1
ATOM 1401 O O . ARG A 1 178 ? 23.375 17.883 -11.677 1.00 82.25 178 ARG A O 1
ATOM 1408 N N . MET A 1 179 ? 23.060 18.732 -13.718 1.00 80.75 179 MET A N 1
ATOM 1409 C CA . MET A 1 179 ? 23.926 19.897 -13.513 1.00 80.75 179 MET A CA 1
ATOM 1410 C C . MET A 1 179 ? 23.052 21.118 -13.210 1.00 80.75 179 MET A C 1
ATOM 1412 O O . MET A 1 179 ? 22.347 21.589 -14.105 1.00 80.75 179 MET A O 1
ATOM 1416 N N . ARG A 1 180 ? 23.075 21.638 -11.975 1.00 78.06 180 ARG A N 1
ATOM 1417 C CA . ARG A 1 180 ? 22.344 22.874 -11.613 1.00 78.06 180 ARG A CA 1
ATOM 1418 C C . ARG A 1 180 ? 23.149 24.111 -12.010 1.00 78.06 180 ARG A C 1
ATOM 1420 O O . ARG A 1 180 ? 22.620 25.064 -12.577 1.00 78.06 180 ARG A O 1
ATOM 1427 N N . THR A 1 181 ? 24.455 24.052 -11.771 1.00 76.50 181 THR A N 1
ATOM 1428 C CA . THR A 1 181 ? 25.470 24.970 -12.301 1.00 76.50 181 THR A CA 1
ATOM 1429 C C . THR A 1 181 ? 26.696 24.149 -12.728 1.00 76.50 181 THR A C 1
ATOM 1431 O O . THR A 1 181 ? 26.765 22.968 -12.390 1.00 76.50 181 THR A O 1
ATOM 1434 N N . PRO A 1 182 ? 27.671 24.707 -13.472 1.00 72.06 182 PRO A N 1
ATOM 1435 C CA . PRO A 1 182 ? 28.852 23.949 -13.905 1.00 72.06 182 PRO A CA 1
ATOM 1436 C C . PRO A 1 182 ? 29.635 23.271 -12.766 1.00 72.06 182 PRO A C 1
ATOM 1438 O O . PRO A 1 182 ? 30.253 22.237 -13.004 1.00 72.06 182 PRO A O 1
ATOM 1441 N N . ASP A 1 183 ? 29.562 23.818 -11.547 1.00 73.19 183 ASP A N 1
ATOM 1442 C CA . ASP A 1 183 ? 30.268 23.319 -10.358 1.00 73.19 183 ASP A CA 1
ATOM 1443 C C . ASP A 1 183 ? 29.343 22.615 -9.345 1.00 73.19 183 ASP A C 1
ATOM 1445 O O . ASP A 1 183 ? 29.817 22.081 -8.342 1.00 73.19 183 ASP A O 1
ATOM 1449 N N . GLU A 1 184 ? 28.028 22.595 -9.586 1.00 79.31 184 GLU A N 1
ATOM 1450 C CA . GLU A 1 184 ? 27.036 22.006 -8.683 1.00 79.31 184 GLU A CA 1
ATOM 1451 C C . GLU A 1 184 ? 26.310 20.850 -9.372 1.00 79.31 184 GLU A C 1
ATOM 1453 O O . GLU A 1 184 ? 25.440 21.045 -10.230 1.00 79.31 184 GLU A O 1
ATOM 1458 N N . GLN A 1 185 ? 26.698 19.641 -8.972 1.00 80.81 185 GLN A N 1
ATOM 1459 C CA . GLN A 1 185 ? 26.130 18.385 -9.445 1.00 80.81 185 GLN A CA 1
ATOM 1460 C C . GLN A 1 185 ? 25.069 17.903 -8.455 1.00 80.81 185 GLN A C 1
ATOM 1462 O O . GLN A 1 185 ? 25.272 17.962 -7.240 1.00 80.81 185 GLN A O 1
ATOM 1467 N N . GLY A 1 186 ? 23.938 17.449 -8.985 1.00 79.12 186 GLY A N 1
ATOM 1468 C CA . GLY A 1 186 ? 22.926 16.714 -8.239 1.00 79.12 186 GLY A CA 1
ATOM 1469 C C . GLY A 1 186 ? 23.343 15.263 -8.004 1.00 79.12 186 GLY A C 1
ATOM 1470 O O . GLY A 1 186 ? 24.486 14.871 -8.245 1.00 79.12 186 GLY A O 1
ATOM 1471 N N . ASN A 1 187 ? 22.393 14.457 -7.543 1.00 83.25 187 ASN A N 1
ATOM 1472 C CA . ASN A 1 187 ? 22.616 13.028 -7.346 1.00 83.25 187 ASN A CA 1
ATOM 1473 C C . ASN A 1 187 ? 22.795 12.289 -8.683 1.00 83.25 187 ASN A C 1
ATOM 1475 O O . ASN A 1 187 ? 22.336 12.751 -9.732 1.00 83.25 187 ASN A O 1
ATOM 1479 N N . ASP A 1 188 ? 23.433 11.118 -8.624 1.00 84.75 188 ASP A N 1
ATOM 1480 C CA . ASP A 1 188 ? 23.471 10.183 -9.748 1.00 84.75 188 ASP A CA 1
ATOM 1481 C C . ASP A 1 188 ? 22.053 9.686 -10.063 1.00 84.75 188 ASP A C 1
ATOM 1483 O O . ASP A 1 188 ? 21.330 9.181 -9.200 1.00 84.75 188 ASP A O 1
ATOM 1487 N N . VAL A 1 189 ? 21.670 9.812 -11.328 1.00 88.12 189 VAL A N 1
ATOM 1488 C CA . VAL A 1 189 ? 20.389 9.392 -11.889 1.00 88.12 189 VAL A CA 1
ATOM 1489 C C . VAL A 1 189 ? 20.653 8.398 -13.009 1.00 88.12 189 VAL A C 1
ATOM 1491 O O . VAL A 1 189 ? 21.307 8.710 -14.008 1.00 88.12 189 VAL A O 1
ATOM 1494 N N . LEU A 1 190 ? 20.088 7.200 -12.879 1.00 88.12 190 LEU A N 1
ATOM 1495 C CA . LEU A 1 190 ? 20.113 6.214 -13.951 1.00 88.12 190 LEU A CA 1
ATOM 1496 C C . LEU A 1 190 ? 19.129 6.624 -15.052 1.00 88.12 190 LEU A C 1
ATOM 1498 O O . LEU A 1 190 ? 17.912 6.514 -14.891 1.00 88.12 190 LEU A O 1
ATOM 1502 N N . MET A 1 191 ? 19.658 7.051 -16.192 1.00 89.88 191 MET A N 1
ATOM 1503 C CA . MET A 1 191 ? 18.879 7.285 -17.397 1.00 89.88 191 MET A CA 1
ATOM 1504 C C . MET A 1 191 ? 18.653 5.964 -18.130 1.00 89.88 191 MET A C 1
ATOM 1506 O O . MET A 1 191 ? 19.591 5.206 -18.393 1.00 89.88 191 MET A O 1
ATOM 1510 N N . ILE A 1 192 ? 17.398 5.708 -18.491 1.00 89.12 192 ILE A N 1
ATOM 1511 C CA . ILE A 1 192 ? 16.991 4.546 -19.279 1.00 89.12 192 ILE A CA 1
ATOM 1512 C C . ILE A 1 192 ? 16.513 5.044 -20.640 1.00 89.12 192 ILE A C 1
ATOM 1514 O O . ILE A 1 192 ? 15.677 5.942 -20.716 1.00 89.12 192 ILE A O 1
ATOM 1518 N N . ALA A 1 193 ? 17.035 4.444 -21.705 1.00 89.19 193 ALA A N 1
ATOM 1519 C CA . ALA A 1 193 ? 16.702 4.755 -23.089 1.00 89.19 193 ALA A CA 1
ATOM 1520 C C . ALA A 1 193 ? 16.102 3.508 -23.765 1.00 89.19 193 ALA A C 1
ATOM 1522 O O . ALA A 1 193 ? 16.837 2.726 -24.383 1.00 89.19 193 ALA A O 1
ATOM 1523 N N . PRO A 1 194 ? 14.791 3.255 -23.594 1.00 88.56 194 PRO A N 1
ATOM 1524 C CA . PRO A 1 194 ? 14.106 2.191 -24.317 1.00 88.56 194 PRO A CA 1
ATOM 1525 C C . PRO A 1 194 ? 13.960 2.551 -25.811 1.00 88.56 194 PRO A C 1
ATOM 1527 O O . PRO A 1 194 ? 14.101 3.721 -26.177 1.00 88.56 194 PRO A O 1
ATOM 1530 N N . PRO A 1 195 ? 13.674 1.572 -26.687 1.00 86.12 195 PRO A N 1
ATOM 1531 C CA . PRO A 1 195 ? 13.363 1.846 -28.087 1.00 86.12 195 PRO A CA 1
ATOM 1532 C C . PRO A 1 195 ? 12.085 2.689 -28.227 1.00 86.12 195 PRO A C 1
ATOM 1534 O O . PRO A 1 195 ? 11.195 2.636 -27.377 1.00 86.12 195 PRO A O 1
ATOM 1537 N N . GLU A 1 196 ? 11.992 3.443 -29.325 1.00 81.88 196 GLU A N 1
ATOM 1538 C CA . GLU A 1 196 ? 10.898 4.388 -29.612 1.00 81.88 196 GLU A CA 1
ATOM 1539 C C . GLU A 1 196 ? 9.500 3.746 -29.618 1.00 81.88 196 GLU A C 1
ATOM 1541 O O . GLU A 1 196 ? 8.518 4.386 -29.249 1.00 81.88 196 GLU A O 1
ATOM 1546 N N . ASP A 1 197 ? 9.407 2.468 -29.988 1.00 82.38 197 ASP A N 1
ATOM 1547 C CA . ASP A 1 197 ? 8.170 1.694 -30.077 1.00 82.38 197 ASP A CA 1
ATOM 1548 C C . ASP A 1 197 ? 7.997 0.711 -28.906 1.00 82.38 197 ASP A C 1
ATOM 1550 O O . ASP A 1 197 ? 7.267 -0.278 -29.035 1.00 82.38 197 ASP A O 1
ATOM 1554 N N . THR A 1 198 ? 8.683 0.938 -27.775 1.00 87.19 198 THR A N 1
ATOM 1555 C CA . THR A 1 198 ? 8.647 0.001 -26.646 1.00 87.19 198 THR A CA 1
ATOM 1556 C C . THR A 1 198 ? 7.214 -0.287 -26.200 1.00 87.19 198 THR A C 1
ATOM 1558 O O . THR A 1 198 ? 6.417 0.609 -25.921 1.00 87.19 198 THR A O 1
ATOM 1561 N N . GLN A 1 199 ? 6.885 -1.575 -26.115 1.00 84.75 199 GLN A N 1
ATOM 1562 C CA . GLN A 1 199 ? 5.621 -2.052 -25.537 1.00 84.75 199 GLN A CA 1
ATOM 1563 C C . GLN A 1 199 ? 5.837 -2.683 -24.157 1.00 84.75 199 GLN A C 1
ATOM 1565 O O . GLN A 1 199 ? 4.889 -3.145 -23.518 1.00 84.75 199 GLN A O 1
ATOM 1570 N N . MET A 1 200 ? 7.094 -2.712 -23.705 1.00 89.12 200 MET A N 1
ATOM 1571 C CA . MET A 1 200 ? 7.527 -3.307 -22.444 1.00 89.12 200 MET A CA 1
ATOM 1572 C C . MET A 1 200 ? 7.452 -2.319 -21.269 1.00 89.12 200 MET A C 1
ATOM 1574 O O . MET A 1 200 ? 7.753 -2.703 -20.138 1.00 89.12 200 MET A O 1
ATOM 1578 N N . ILE A 1 201 ? 7.029 -1.073 -21.515 1.00 87.88 201 ILE A N 1
ATOM 1579 C CA . ILE A 1 201 ? 6.748 -0.064 -20.487 1.00 87.88 201 ILE A CA 1
ATOM 1580 C C . ILE A 1 201 ? 5.312 0.444 -20.650 1.00 87.88 201 ILE A C 1
ATOM 1582 O O . ILE A 1 201 ? 4.904 0.811 -21.749 1.00 87.88 201 ILE A O 1
ATOM 1586 N N . ASP A 1 202 ? 4.548 0.473 -19.558 1.00 86.56 202 ASP A N 1
ATOM 1587 C CA . ASP A 1 202 ? 3.200 1.062 -19.502 1.00 86.56 202 ASP A CA 1
ATOM 1588 C C . ASP A 1 202 ? 3.115 2.050 -18.330 1.00 86.56 202 ASP A C 1
ATOM 1590 O O . ASP A 1 202 ? 2.723 1.681 -17.218 1.00 86.56 202 ASP A O 1
ATOM 1594 N N . PRO A 1 203 ? 3.566 3.295 -18.539 1.00 83.75 203 PRO A N 1
ATOM 1595 C CA . PRO A 1 203 ? 3.733 4.261 -17.471 1.00 83.75 203 PRO A CA 1
ATOM 1596 C C . PRO A 1 203 ? 2.402 4.931 -17.123 1.00 83.75 203 PRO A C 1
ATOM 1598 O O . PRO A 1 203 ? 1.602 5.282 -17.991 1.00 83.75 203 PRO A O 1
ATOM 1601 N N . ILE A 1 204 ? 2.191 5.196 -15.834 1.00 85.38 204 ILE A N 1
ATOM 1602 C CA . ILE A 1 204 ? 1.087 6.043 -15.376 1.00 85.38 204 ILE A CA 1
ATOM 1603 C C . ILE A 1 204 ? 1.560 7.498 -15.445 1.00 85.38 204 ILE A C 1
ATOM 1605 O O . ILE A 1 204 ? 2.326 7.951 -14.597 1.00 85.38 204 ILE A O 1
ATOM 1609 N N . LEU A 1 205 ? 1.120 8.225 -16.472 1.00 87.81 205 LEU A N 1
ATOM 1610 C CA . LEU A 1 205 ? 1.437 9.643 -16.635 1.00 87.81 205 LEU A CA 1
ATOM 1611 C C . LEU A 1 205 ? 0.625 10.485 -15.646 1.00 87.81 205 LEU A C 1
ATOM 1613 O O . LEU A 1 205 ? -0.604 10.500 -15.708 1.00 87.81 205 LEU A O 1
ATOM 1617 N N . LEU A 1 206 ? 1.318 11.188 -14.749 1.00 88.88 206 LEU A N 1
ATOM 1618 C CA . LEU A 1 206 ? 0.693 12.153 -13.840 1.00 88.88 206 LEU A CA 1
ATOM 1619 C C . LEU A 1 206 ? 0.463 13.496 -14.538 1.00 88.88 206 LEU A C 1
ATOM 1621 O O . LEU A 1 206 ? -0.628 14.054 -14.461 1.00 88.88 206 LEU A O 1
ATOM 1625 N N . GLU A 1 207 ? 1.476 13.976 -15.257 1.00 88.19 207 GLU A N 1
ATOM 1626 C CA . GLU A 1 207 ? 1.452 15.229 -16.007 1.00 88.19 207 GLU A CA 1
ATOM 1627 C C . GLU A 1 207 ? 2.242 15.083 -17.316 1.00 88.19 207 GLU A C 1
ATOM 1629 O O . GLU A 1 207 ? 3.128 14.236 -17.440 1.00 88.19 207 GLU A O 1
ATOM 1634 N N . GLY A 1 208 ? 1.911 15.906 -18.315 1.00 90.25 208 GLY A N 1
ATOM 1635 C CA . GLY A 1 208 ? 2.580 15.893 -19.616 1.00 90.25 208 GLY A CA 1
ATOM 1636 C C . GLY A 1 208 ? 2.153 14.735 -20.525 1.00 90.25 208 GLY A C 1
ATOM 1637 O O . GLY A 1 208 ? 0.976 14.377 -20.597 1.00 90.25 208 GLY A O 1
ATOM 1638 N N . ARG A 1 209 ? 3.109 14.195 -21.286 1.00 89.81 209 ARG A N 1
ATOM 1639 C CA . ARG A 1 209 ? 2.905 13.107 -22.255 1.00 89.81 209 ARG A CA 1
ATOM 1640 C C . ARG A 1 209 ? 4.112 12.172 -22.284 1.00 89.81 209 ARG A C 1
ATOM 1642 O O . ARG A 1 209 ? 5.203 12.564 -21.883 1.00 89.81 209 ARG A O 1
ATOM 1649 N N . TRP A 1 210 ? 3.915 10.963 -22.802 1.00 88.62 210 TRP A N 1
ATOM 1650 C CA . TRP A 1 210 ? 5.018 10.040 -23.071 1.00 88.62 210 TRP A CA 1
ATOM 1651 C C . TRP A 1 210 ? 5.872 10.496 -24.266 1.00 88.62 210 TRP A C 1
ATOM 1653 O O . TRP A 1 210 ? 5.475 11.399 -25.016 1.00 88.62 210 TRP A O 1
ATOM 1663 N N . LEU A 1 211 ? 7.035 9.857 -24.423 1.00 86.69 211 LEU A N 1
ATOM 1664 C CA . LEU A 1 211 ? 7.941 10.048 -25.555 1.00 86.69 211 LEU A CA 1
ATOM 1665 C C . LEU A 1 211 ? 7.263 9.606 -26.857 1.00 86.69 211 LEU A C 1
ATOM 1667 O O . LEU A 1 211 ? 6.615 8.558 -26.902 1.00 86.69 211 LEU A O 1
ATOM 1671 N N . LEU A 1 212 ? 7.417 10.417 -27.900 1.00 86.56 212 LEU A N 1
ATOM 1672 C CA . LEU A 1 212 ? 6.987 10.117 -29.262 1.00 86.56 212 LEU A CA 1
ATOM 1673 C C . LEU A 1 212 ? 8.219 9.891 -30.157 1.00 86.56 212 LEU A C 1
ATOM 1675 O O . LEU A 1 212 ? 9.269 10.465 -29.871 1.00 86.56 212 LEU A O 1
ATOM 1679 N N . PRO A 1 213 ? 8.114 9.112 -31.249 1.00 83.12 213 PRO A N 1
ATOM 1680 C CA . PRO A 1 213 ? 9.242 8.854 -32.157 1.00 83.12 213 PRO A CA 1
ATOM 1681 C C . PRO A 1 213 ? 9.874 10.123 -32.756 1.00 83.12 213 PRO A C 1
ATOM 1683 O O . PRO A 1 213 ? 11.063 10.160 -33.058 1.00 83.12 213 PRO A O 1
ATOM 1686 N N . GLU A 1 214 ? 9.093 11.191 -32.919 1.00 85.94 214 GLU A N 1
ATOM 1687 C CA . GLU A 1 214 ? 9.569 12.493 -33.394 1.00 85.94 214 GLU A CA 1
ATOM 1688 C C . GLU A 1 214 ? 10.372 13.304 -32.358 1.00 85.94 214 GLU A C 1
ATOM 1690 O O . GLU A 1 214 ? 10.997 14.309 -32.714 1.00 85.94 214 GLU A O 1
ATOM 1695 N N . ASP A 1 215 ? 10.375 12.901 -31.086 1.00 85.44 215 ASP A N 1
ATOM 1696 C CA . ASP A 1 215 ? 11.075 13.626 -30.032 1.00 85.44 215 ASP A CA 1
ATOM 1697 C C . ASP A 1 215 ? 12.589 13.390 -30.100 1.00 85.44 215 ASP A C 1
ATOM 1699 O O . ASP A 1 215 ? 13.081 12.275 -29.962 1.00 85.44 215 ASP A O 1
ATOM 1703 N N . THR A 1 216 ? 13.362 14.467 -30.249 1.00 81.81 216 THR A N 1
ATOM 1704 C CA . THR A 1 216 ? 14.833 14.375 -30.342 1.00 81.81 216 THR A CA 1
ATOM 1705 C C . THR A 1 216 ? 15.542 14.602 -29.002 1.00 81.81 216 THR A C 1
ATOM 1707 O O . THR A 1 216 ? 16.643 14.104 -28.789 1.00 81.81 216 THR A O 1
ATOM 1710 N N . GLN A 1 217 ? 14.940 15.389 -28.103 1.00 84.69 217 GLN A N 1
ATOM 1711 C CA . GLN A 1 217 ? 15.510 15.771 -26.801 1.00 84.69 217 GLN A CA 1
ATOM 1712 C C . GLN A 1 217 ? 14.422 15.847 -25.718 1.00 84.69 217 GLN A C 1
ATOM 1714 O O . GLN A 1 217 ? 14.361 16.804 -24.947 1.00 84.69 217 GLN A O 1
ATOM 1719 N N . ALA A 1 218 ? 13.523 14.865 -25.694 1.00 87.38 218 ALA A N 1
ATOM 1720 C CA . ALA A 1 218 ? 12.529 14.742 -24.635 1.00 87.38 218 ALA A CA 1
ATOM 1721 C C . ALA A 1 218 ? 12.998 13.734 -23.582 1.00 87.38 218 ALA A C 1
ATOM 1723 O O . ALA A 1 218 ? 13.598 12.710 -23.905 1.00 87.38 218 ALA A O 1
ATOM 1724 N N . VAL A 1 219 ? 12.709 14.030 -22.318 1.00 89.00 219 VAL A N 1
ATOM 1725 C CA . VAL A 1 219 ? 12.981 13.148 -21.182 1.00 89.00 219 VAL A CA 1
ATOM 1726 C C . VAL A 1 219 ? 11.704 13.058 -20.364 1.00 89.00 219 VAL A C 1
ATOM 1728 O O . VAL A 1 219 ? 11.033 14.065 -20.144 1.00 89.00 219 VAL A O 1
ATOM 1731 N N . VAL A 1 220 ? 11.371 11.852 -19.915 1.00 89.88 220 VAL A N 1
ATOM 1732 C CA . VAL A 1 220 ? 10.299 11.639 -18.942 1.00 89.88 220 VAL A CA 1
ATOM 1733 C C . VAL A 1 220 ? 10.940 11.380 -17.588 1.00 89.88 220 VAL A C 1
ATOM 1735 O O . VAL A 1 220 ? 11.846 10.557 -17.471 1.00 89.88 220 VAL A O 1
ATOM 1738 N N . MET A 1 221 ? 10.474 12.102 -16.574 1.00 89.94 221 MET A N 1
ATOM 1739 C CA . MET A 1 221 ? 10.996 12.034 -15.211 1.00 89.94 221 MET A CA 1
ATOM 1740 C C . MET A 1 221 ? 10.033 11.242 -14.330 1.00 89.94 221 MET A C 1
ATOM 1742 O O . MET A 1 221 ? 8.814 11.354 -14.475 1.00 89.94 221 MET A O 1
ATOM 1746 N N . ASN A 1 222 ? 10.572 10.427 -13.425 1.00 89.44 222 ASN A N 1
ATOM 1747 C CA . ASN A 1 222 ? 9.762 9.759 -12.413 1.00 89.44 222 ASN A CA 1
ATOM 1748 C C . ASN A 1 222 ? 9.537 10.684 -11.204 1.00 89.44 222 ASN A C 1
ATOM 1750 O O . ASN A 1 222 ? 10.196 11.709 -11.031 1.00 89.44 222 ASN A O 1
ATOM 1754 N N . THR A 1 223 ? 8.593 10.304 -10.347 1.00 88.62 223 THR A N 1
ATOM 1755 C CA . THR A 1 223 ? 8.257 11.063 -9.134 1.00 88.62 223 THR A CA 1
ATOM 1756 C C . THR A 1 223 ? 9.393 11.122 -8.122 1.00 88.62 223 THR A C 1
ATOM 1758 O O . THR A 1 223 ? 9.451 12.069 -7.343 1.00 88.62 223 THR A O 1
ATOM 1761 N N . ASP A 1 224 ? 10.285 10.131 -8.126 1.00 86.38 224 ASP A N 1
ATOM 1762 C CA . ASP A 1 224 ? 11.422 10.090 -7.204 1.00 86.38 224 ASP A CA 1
ATOM 1763 C C . ASP A 1 224 ? 12.422 11.193 -7.557 1.00 86.38 224 ASP A C 1
ATOM 1765 O O . ASP A 1 224 ? 12.808 11.965 -6.684 1.00 86.38 224 ASP A O 1
ATOM 1769 N N . LEU A 1 225 ? 12.734 11.359 -8.851 1.00 86.06 225 LEU A N 1
ATOM 1770 C CA . LEU A 1 225 ? 13.589 12.450 -9.311 1.00 86.06 225 LEU A CA 1
ATOM 1771 C C . LEU A 1 225 ? 12.986 13.819 -8.982 1.00 86.06 225 LEU A C 1
ATOM 1773 O O . LEU A 1 225 ? 13.697 14.687 -8.497 1.00 86.06 225 LEU A O 1
ATOM 1777 N N . LEU A 1 226 ? 11.677 14.001 -9.181 1.00 87.44 226 LEU A N 1
ATOM 1778 C CA . LEU A 1 226 ? 10.983 15.245 -8.814 1.00 87.44 226 LEU A CA 1
ATOM 1779 C C . LEU A 1 226 ? 10.942 15.489 -7.296 1.00 87.44 226 LEU A C 1
ATOM 1781 O O . LEU A 1 226 ? 10.834 16.630 -6.857 1.00 87.44 226 LEU A O 1
ATOM 1785 N N . SER A 1 227 ? 11.000 14.435 -6.480 1.00 86.31 227 SER A N 1
ATOM 1786 C CA . SER A 1 227 ? 11.026 14.570 -5.019 1.00 86.31 227 SER A CA 1
ATOM 1787 C C . SER A 1 227 ? 12.400 15.016 -4.519 1.00 86.31 227 SER A C 1
ATOM 1789 O O . SER A 1 227 ? 12.476 15.826 -3.594 1.00 86.31 227 SER A O 1
ATOM 1791 N N . ASP A 1 228 ? 13.467 14.512 -5.142 1.00 83.69 228 ASP A N 1
ATOM 1792 C CA . ASP A 1 228 ? 14.849 14.896 -4.838 1.00 83.69 228 ASP A CA 1
ATOM 1793 C C . ASP A 1 228 ? 15.214 16.263 -5.446 1.00 83.69 228 ASP A C 1
ATOM 1795 O O . ASP A 1 228 ? 15.959 17.039 -4.844 1.00 83.69 228 ASP A O 1
ATOM 1799 N N . GLU A 1 229 ? 14.647 16.583 -6.611 1.00 82.62 229 GLU A N 1
ATOM 1800 C CA . GLU A 1 229 ? 14.888 17.804 -7.388 1.00 82.62 229 GLU A CA 1
ATOM 1801 C C . GLU A 1 229 ? 13.559 18.552 -7.658 1.00 82.62 229 GLU A C 1
ATOM 1803 O O . GLU A 1 229 ? 13.076 18.582 -8.792 1.00 82.62 229 GLU A O 1
ATOM 1808 N N . PRO A 1 230 ? 12.937 19.168 -6.631 1.00 80.75 230 PRO A N 1
ATOM 1809 C CA . PRO A 1 230 ? 11.603 19.780 -6.725 1.00 80.75 230 PRO A CA 1
ATOM 1810 C C . PRO A 1 230 ? 11.552 21.094 -7.522 1.00 80.75 230 PRO A C 1
ATOM 1812 O O . PRO A 1 230 ? 10.498 21.723 -7.607 1.00 80.75 230 PRO A O 1
ATOM 1815 N N . ASP A 1 231 ? 12.689 21.560 -8.039 1.00 81.31 231 ASP A N 1
ATOM 1816 C CA . ASP A 1 231 ? 12.809 22.741 -8.897 1.00 81.31 231 ASP A CA 1
ATOM 1817 C C . ASP A 1 231 ? 12.643 22.434 -10.400 1.00 81.31 231 ASP A C 1
ATOM 1819 O O . ASP A 1 231 ? 12.709 23.361 -11.212 1.00 81.31 231 ASP A O 1
ATOM 1823 N N . LEU A 1 232 ? 12.451 21.158 -10.757 1.00 77.12 232 LEU A N 1
ATOM 1824 C CA . LEU A 1 232 ? 12.106 20.665 -12.097 1.00 77.12 232 LEU A CA 1
ATOM 1825 C C . LEU A 1 232 ? 10.590 20.676 -12.338 1.00 77.12 232 LEU A C 1
ATOM 1827 O O . LEU A 1 232 ? 10.208 21.008 -13.484 1.00 77.12 232 LEU A O 1
#

Secondary structure (DSSP, 8-state):
-HHHHHHHHHHHHHTTPPPPP----HHHHHHHHHHHHHHHHHHHHHHHHHHHTS-HHHHHH--S--S--TT--HHHHHHHT--SS-HHHHHHHHHHHHTHHHHHHHHHHHHHHHHHHHHHHHHHHHHHHHHHHHHHHB--S-----SS---HHHHHHHHHHSTT-------EEEEEEEEEETTEEEEEEEEEE--TT--SB----SSS----TT-SS-----HHHHHH-TT-